Protein AF-A0A5D0PCN9-F1 (afdb_monomer)

Mean predicted aligned error: 4.16 Å

Secondary structure (DSSP, 8-state):
--HHHHHHHHHHHHHHHHHH-EETTEEGGGSHHHHHHHHHHHHHHHHHHHHHHS---HHHHHHHHHHHHHHHHHHHHHHHGGGGG-SSSTTHHHHHHHHHHHHHSPPPPSP-HHHHHHHHHHHHHHSTT-TTHHHHHHHHHHHHHHT--PPPPHHHHHHHHHHHHHHHHHHHHHHHHHHH-

Nearest PDB structures (foldseek):
  2z1q-assembly1_B  TM=4.768E-01  e=1.399E-02  Thermus thermophilus HB8
  5idu-assembly1_B  TM=6.765E-01  e=1.815E-01  Paraburkholderia phymatum STM815
  5jsc-assembly1_A-2  TM=6.831E-01  e=3.327E-01  Paraburkholderia xenovorans LB400
  4p13-assembly1_A  TM=6.775E-01  e=3.420E+00  Homo sapiens
  5jsc-assembly1_D  TM=3.177E-01  e=2.187E-01  Paraburkholderia xenovorans LB400

Radius of gyration: 16.09 Å; Cα contacts (8 Å, |Δi|>4): 200; chains: 1; bounding box: 46×33×45 Å

Foldseek 3Di:
DALLVLLLVLLLLLLVQQCPDDDPRHGNCPDPLSLLLSLLSLLLSLLLVLLVPDPDDPLLSQQSSLLSSLVSLVSSCVSCPPLLCDCDDPNNSNVVSNVCSPVNGDDHDDDDPVSLVRSLVSLCVVCVPPPQSNVSNNVSSVCSVVVPPDGDDPVSSVVSSVVSVVVSVVVVVVVVVVVVD

Solvent-accessible surface area (backbone atoms only — not comparable to full-atom values): 9842 Å² total; per-residue (Å²): 136,50,51,66,54,49,47,53,53,40,47,53,54,45,52,54,47,22,66,70,40,70,53,97,94,38,36,38,50,72,36,70,69,47,31,36,41,52,21,50,33,51,36,33,49,53,42,42,50,24,39,66,76,41,96,63,60,66,68,33,42,50,46,51,39,40,50,34,44,52,52,29,53,52,45,48,37,64,74,46,41,77,48,36,68,29,82,63,69,96,43,12,63,48,30,53,44,64,69,42,40,73,80,56,27,74,84,73,71,80,88,50,71,68,37,54,51,53,44,48,50,30,33,45,71,68,30,68,90,38,90,54,61,28,60,49,36,48,51,52,53,51,27,65,72,71,70,50,86,70,72,67,59,65,75,53,25,51,56,39,42,50,52,50,52,51,54,53,51,51,53,50,53,50,56,52,52,67,72,75,108

Structure (mmCIF, N/CA/C/O backbone):
data_AF-A0A5D0PCN9-F1
#
_entry.id   AF-A0A5D0PCN9-F1
#
loop_
_atom_site.group_PDB
_atom_site.id
_atom_site.type_symbol
_atom_site.label_atom_id
_atom_site.label_alt_id
_atom_site.label_comp_id
_atom_site.label_asym_id
_atom_site.label_entity_id
_atom_site.label_seq_id
_atom_site.pdbx_PDB_ins_code
_atom_site.Cartn_x
_atom_site.Cartn_y
_atom_site.Cartn_z
_atom_site.occupancy
_atom_site.B_iso_or_equiv
_atom_site.auth_seq_id
_atom_site.auth_comp_id
_atom_site.auth_asym_id
_atom_site.auth_atom_id
_atom_site.pdbx_PDB_model_num
ATOM 1 N N . MET A 1 1 ? -9.096 -11.445 -9.124 1.00 83.25 1 MET A N 1
ATOM 2 C CA . MET A 1 1 ? -8.451 -10.545 -8.141 1.00 83.25 1 MET A CA 1
ATOM 3 C C . MET A 1 1 ? -6.950 -10.642 -8.334 1.00 83.25 1 MET A C 1
ATOM 5 O O . MET A 1 1 ? -6.473 -11.754 -8.497 1.00 83.25 1 MET A O 1
ATOM 9 N N . THR A 1 2 ? -6.227 -9.524 -8.388 1.00 92.69 2 THR A N 1
ATOM 10 C CA . THR A 1 2 ? -4.760 -9.516 -8.560 1.00 92.69 2 THR A CA 1
ATOM 11 C C . THR A 1 2 ? -4.060 -9.307 -7.215 1.00 92.69 2 THR A C 1
ATOM 13 O O . THR A 1 2 ? -4.687 -8.840 -6.263 1.00 92.69 2 THR A O 1
ATOM 16 N N . ALA A 1 3 ? -2.760 -9.604 -7.132 1.00 93.31 3 ALA A N 1
ATOM 17 C CA . ALA A 1 3 ? -1.960 -9.352 -5.930 1.00 93.31 3 ALA A CA 1
ATOM 18 C C . ALA A 1 3 ? -1.938 -7.867 -5.526 1.00 93.31 3 ALA A C 1
ATOM 20 O O . ALA A 1 3 ? -2.066 -7.541 -4.348 1.00 93.31 3 ALA A O 1
ATOM 21 N N . ARG A 1 4 ? -1.864 -6.966 -6.514 1.00 95.06 4 ARG A N 1
ATOM 22 C CA . ARG A 1 4 ? -2.002 -5.517 -6.318 1.00 95.06 4 ARG A CA 1
ATOM 23 C C . ARG A 1 4 ? -3.341 -5.167 -5.667 1.00 95.06 4 ARG A C 1
ATOM 25 O O . ARG A 1 4 ? -3.360 -4.466 -4.663 1.00 95.06 4 ARG A O 1
ATOM 32 N N . THR A 1 5 ? -4.453 -5.657 -6.225 1.00 95.56 5 THR A N 1
ATOM 33 C CA . THR A 1 5 ? -5.794 -5.394 -5.677 1.00 95.56 5 THR A CA 1
ATOM 34 C C . THR A 1 5 ? -5.916 -5.930 -4.253 1.00 95.56 5 THR A C 1
ATOM 36 O O . THR A 1 5 ? -6.386 -5.214 -3.380 1.00 95.56 5 THR A O 1
ATOM 39 N N . ALA A 1 6 ? -5.430 -7.147 -3.991 1.00 95.94 6 ALA A N 1
ATOM 40 C CA . ALA A 1 6 ? -5.432 -7.721 -2.647 1.00 95.94 6 ALA A CA 1
ATOM 41 C C . ALA A 1 6 ? -4.657 -6.852 -1.637 1.00 95.94 6 ALA A C 1
ATOM 43 O O . ALA A 1 6 ? -5.129 -6.656 -0.516 1.00 95.94 6 ALA A O 1
ATOM 44 N N . LEU A 1 7 ? -3.504 -6.297 -2.030 1.00 97.31 7 LEU A N 1
ATOM 45 C CA . LEU A 1 7 ? -2.739 -5.369 -1.195 1.00 97.31 7 LEU A CA 1
ATOM 46 C C . LEU A 1 7 ? -3.488 -4.049 -0.962 1.00 97.31 7 LEU A C 1
ATOM 48 O O . L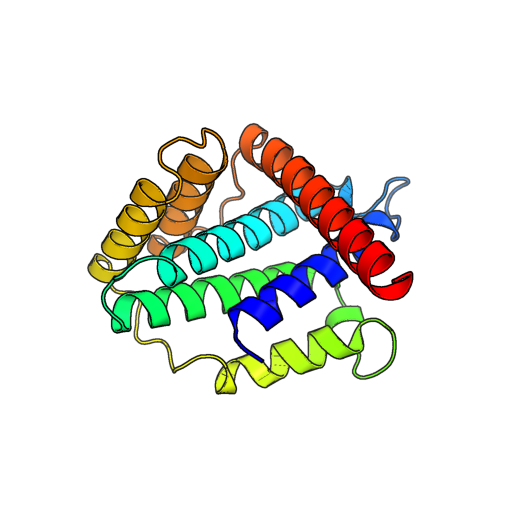EU A 1 7 ? -3.588 -3.612 0.182 1.00 97.31 7 LEU A O 1
ATOM 52 N N . ALA A 1 8 ? -4.028 -3.432 -2.015 1.00 97.25 8 ALA A N 1
ATOM 53 C CA . ALA A 1 8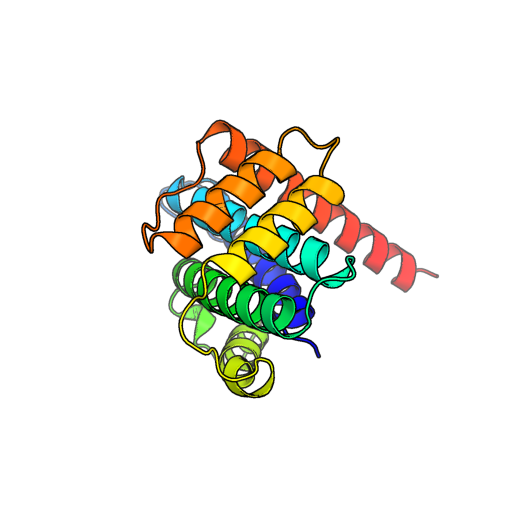 ? -4.752 -2.163 -1.913 1.00 97.25 8 ALA A CA 1
ATOM 54 C C . ALA A 1 8 ? -5.961 -2.268 -0.967 1.00 97.25 8 ALA A C 1
ATOM 56 O O . ALA A 1 8 ? -6.121 -1.451 -0.062 1.00 97.25 8 ALA A O 1
ATOM 57 N N . GLU A 1 9 ? -6.756 -3.326 -1.116 1.00 96.75 9 GLU A N 1
ATOM 58 C CA . GLU A 1 9 ? -7.922 -3.585 -0.269 1.00 96.75 9 GLU A CA 1
ATOM 59 C C . GLU A 1 9 ? -7.527 -3.905 1.182 1.00 96.75 9 GLU A C 1
ATOM 61 O O . GLU A 1 9 ? -8.135 -3.415 2.138 1.00 96.75 9 GLU A O 1
ATOM 66 N N . SER A 1 10 ? -6.456 -4.683 1.369 1.00 97.62 10 SER A N 1
ATOM 67 C CA . SER A 1 10 ? -5.900 -4.970 2.698 1.00 97.62 10 SER A CA 1
ATOM 68 C C . SER A 1 10 ? -5.428 -3.701 3.402 1.00 97.62 10 SER A C 1
ATOM 70 O O . SER A 1 10 ? -5.693 -3.521 4.592 1.00 97.62 10 SER A O 1
ATOM 72 N N . LEU A 1 11 ? -4.750 -2.812 2.673 1.00 98.12 11 LEU A N 1
ATOM 73 C CA . LEU A 1 11 ? -4.267 -1.533 3.182 1.00 98.12 11 LEU A CA 1
ATOM 74 C C . LEU A 1 11 ? -5.433 -0.618 3.566 1.00 98.12 11 LEU A C 1
ATOM 76 O O . LEU A 1 11 ? -5.416 -0.043 4.652 1.00 98.12 11 LEU A O 1
ATOM 80 N N . ALA A 1 12 ? -6.468 -0.527 2.728 1.00 97.25 12 ALA A N 1
ATOM 81 C CA . ALA A 1 12 ? -7.662 0.262 3.020 1.00 97.25 12 ALA A CA 1
ATOM 82 C C . ALA A 1 12 ? -8.382 -0.232 4.286 1.00 97.25 12 ALA A C 1
ATOM 84 O O . ALA A 1 12 ? -8.720 0.564 5.171 1.00 97.25 12 ALA A O 1
ATOM 85 N N . LEU A 1 13 ? -8.562 -1.551 4.413 1.00 96.81 13 LEU A N 1
ATOM 86 C CA . LEU A 1 13 ? -9.143 -2.181 5.599 1.00 96.81 13 LEU A CA 1
ATOM 87 C C . LEU A 1 13 ? -8.310 -1.896 6.860 1.00 96.81 13 LEU A C 1
ATOM 89 O O . LEU A 1 13 ? -8.854 -1.509 7.896 1.00 96.81 13 LEU A O 1
ATOM 93 N N . ALA A 1 14 ? -6.990 -2.059 6.769 1.00 97.69 14 ALA A N 1
ATOM 94 C CA . ALA A 1 14 ? -6.060 -1.835 7.869 1.00 97.69 14 ALA A CA 1
ATOM 95 C C . ALA A 1 14 ? -5.993 -0.358 8.294 1.00 97.69 14 ALA A C 1
ATOM 97 O O . ALA A 1 14 ? -6.012 -0.059 9.489 1.00 97.69 14 ALA A O 1
ATOM 98 N N . ALA A 1 15 ? -5.998 0.573 7.341 1.00 97.12 15 ALA A N 1
ATOM 99 C CA . ALA A 1 15 ? -6.044 2.006 7.613 1.00 97.12 15 ALA A CA 1
ATOM 100 C C . ALA A 1 15 ? -7.363 2.409 8.293 1.00 97.12 15 ALA A C 1
ATOM 102 O O . ALA A 1 15 ? -7.352 3.156 9.273 1.00 97.12 15 ALA A O 1
ATOM 103 N N . ARG A 1 16 ? -8.506 1.867 7.845 1.00 95.88 16 ARG A N 1
ATOM 104 C CA . ARG A 1 16 ? -9.803 2.084 8.510 1.00 95.88 16 ARG A CA 1
ATOM 105 C C . ARG A 1 16 ? -9.802 1.551 9.943 1.00 95.88 16 ARG A C 1
ATOM 107 O O . ARG A 1 16 ? -10.243 2.252 10.858 1.00 95.88 16 ARG A O 1
ATOM 114 N N . PHE A 1 17 ? -9.264 0.351 10.160 1.00 96.00 17 PHE A N 1
ATOM 115 C CA . PHE A 1 17 ? -9.069 -0.192 11.505 1.00 96.00 17 PHE A CA 1
ATOM 116 C C . PHE A 1 17 ? -8.209 0.7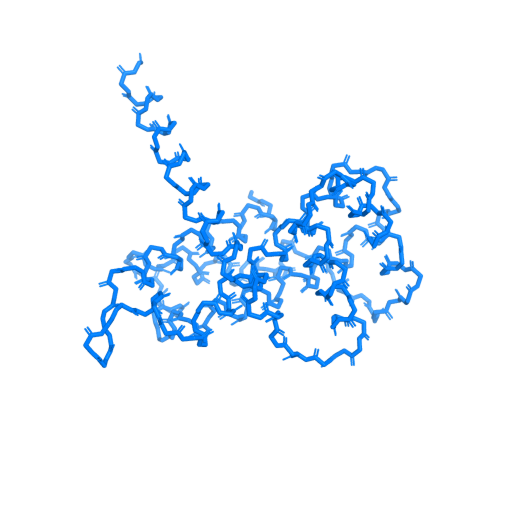38 12.368 1.00 96.00 17 PHE A C 1
ATOM 118 O O . PHE A 1 17 ? -8.595 1.075 13.487 1.00 96.00 17 PHE A O 1
ATOM 125 N N . ALA A 1 18 ? -7.072 1.196 11.844 1.00 96.56 18 ALA A N 1
ATOM 126 C CA . ALA A 1 18 ? -6.142 2.028 12.593 1.00 96.56 18 ALA A CA 1
ATOM 127 C C . ALA A 1 18 ? -6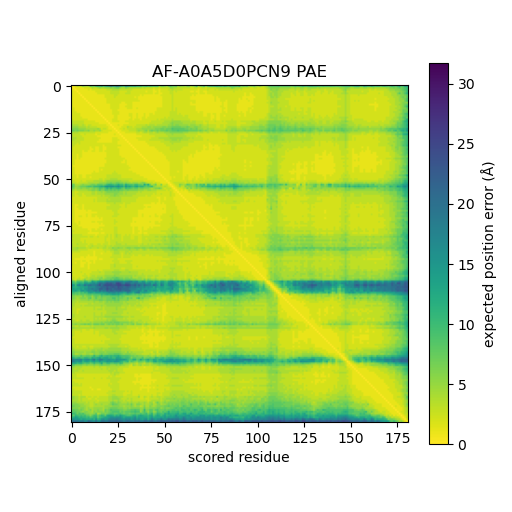.761 3.365 13.031 1.00 96.56 18 ALA A C 1
ATOM 129 O O . ALA A 1 18 ? -6.514 3.816 14.149 1.00 96.56 18 ALA A O 1
ATOM 130 N N . ARG A 1 19 ? -7.605 3.973 12.186 1.00 95.56 19 ARG A N 1
ATOM 131 C CA . ARG A 1 19 ? -8.304 5.233 12.499 1.00 95.56 19 ARG A CA 1
ATOM 132 C C . ARG A 1 19 ? -9.440 5.077 13.512 1.00 95.56 19 ARG A C 1
ATOM 134 O O . ARG A 1 19 ? -9.780 6.030 14.201 1.00 95.56 19 ARG A O 1
ATOM 141 N N . THR A 1 20 ? -10.046 3.895 13.605 1.00 94.94 20 THR A N 1
ATOM 142 C CA . THR A 1 20 ? -11.209 3.652 14.481 1.00 94.94 20 THR A CA 1
ATOM 143 C C . THR A 1 20 ? -10.824 3.023 15.817 1.00 94.94 20 THR A C 1
ATOM 145 O O . THR A 1 20 ? -11.458 3.279 16.845 1.00 94.94 20 THR A O 1
ATOM 148 N N . ARG A 1 21 ? -9.770 2.204 15.844 1.00 95.94 21 ARG A N 1
ATOM 149 C CA . ARG A 1 21 ? -9.301 1.543 17.061 1.00 95.94 21 ARG A CA 1
ATOM 150 C C . ARG A 1 21 ? -8.493 2.514 17.911 1.00 95.94 21 ARG A C 1
ATOM 152 O O . ARG A 1 21 ? -7.534 3.101 17.428 1.00 95.94 21 ARG A O 1
ATOM 159 N N . ARG A 1 22 ? -8.811 2.607 19.206 1.00 95.94 22 ARG A N 1
ATOM 160 C CA . ARG A 1 22 ? -8.019 3.376 20.179 1.00 95.94 22 ARG A CA 1
ATOM 161 C C . ARG A 1 22 ? -7.152 2.485 21.066 1.00 95.94 22 ARG A C 1
ATOM 163 O O . ARG A 1 22 ? -7.586 1.412 21.491 1.00 95.94 22 ARG A O 1
ATOM 170 N N . MET A 1 23 ? -5.942 2.955 21.351 1.00 94.06 23 MET A N 1
ATOM 171 C CA . MET A 1 23 ? -4.977 2.388 22.293 1.00 94.06 23 MET A CA 1
ATOM 172 C C . MET A 1 23 ? -4.217 3.531 22.965 1.00 94.06 23 MET A C 1
ATOM 174 O O . MET A 1 23 ? -3.899 4.522 22.321 1.00 94.06 23 MET A O 1
ATOM 178 N N . TYR A 1 24 ? -3.949 3.413 24.268 1.00 92.88 24 TYR A N 1
ATOM 179 C CA . TYR A 1 24 ? -3.212 4.435 25.030 1.00 92.88 24 TYR A CA 1
ATOM 180 C C . TYR A 1 24 ? -3.785 5.862 24.900 1.00 92.88 24 TYR A C 1
ATOM 182 O O . TYR A 1 24 ? -3.050 6.839 24.891 1.00 92.88 24 TYR A O 1
ATOM 190 N N . GLY A 1 25 ? -5.111 5.989 24.779 1.00 94.56 25 GLY A N 1
ATOM 191 C CA . GLY A 1 25 ? -5.793 7.284 24.664 1.00 94.56 25 GLY A CA 1
ATOM 192 C C . GLY A 1 25 ? -5.795 7.907 23.262 1.00 94.56 25 GLY A C 1
ATOM 193 O O . GLY A 1 25 ? -6.529 8.866 23.042 1.00 94.56 25 GLY A O 1
ATOM 194 N N . THR A 1 26 ? -5.091 7.333 22.289 1.00 96.44 26 THR A N 1
ATOM 195 C CA . THR A 1 26 ? -4.999 7.820 20.900 1.00 96.44 26 THR A CA 1
ATOM 196 C C . THR A 1 26 ? -5.537 6.755 19.936 1.00 96.44 26 THR A C 1
ATOM 198 O O . THR A 1 26 ? -5.848 5.635 20.356 1.00 96.44 26 THR A O 1
ATOM 201 N N . THR A 1 27 ? -5.752 7.081 18.666 1.00 97.06 27 THR A N 1
ATOM 202 C CA . THR A 1 27 ? -6.051 6.077 17.635 1.00 97.06 27 THR A CA 1
ATOM 203 C C . THR A 1 27 ? -4.800 5.267 17.309 1.00 97.06 27 THR A C 1
ATOM 205 O O . THR A 1 27 ? -3.678 5.747 17.441 1.00 97.06 27 THR A O 1
ATOM 208 N N . VAL A 1 28 ? -4.961 4.024 16.858 1.00 96.56 28 VAL A N 1
ATOM 209 C CA . VAL A 1 28 ? -3.818 3.215 16.417 1.00 96.56 28 VAL A CA 1
ATOM 210 C C . VAL A 1 28 ? -3.068 3.931 15.289 1.00 96.56 28 VAL A C 1
ATOM 212 O O . VAL A 1 28 ? -1.848 3.885 15.284 1.00 96.56 28 VAL A O 1
ATOM 215 N N . ALA A 1 29 ? -3.760 4.659 14.407 1.00 95.25 29 ALA A N 1
ATOM 216 C CA . ALA A 1 29 ? -3.159 5.454 13.332 1.00 95.25 29 ALA A CA 1
ATOM 217 C C . ALA A 1 29 ? -2.248 6.604 13.811 1.00 95.25 29 ALA A C 1
ATOM 219 O O . ALA A 1 29 ? -1.451 7.105 13.024 1.00 95.25 29 ALA A O 1
ATOM 220 N N . GLU A 1 30 ? -2.333 7.018 15.076 1.00 94.19 30 GLU A N 1
ATOM 221 C CA . GLU A 1 30 ? -1.465 8.050 15.663 1.00 94.19 30 GLU A CA 1
ATOM 222 C C . GLU A 1 30 ? -0.223 7.455 16.346 1.00 94.19 30 GLU A C 1
ATOM 224 O O . GLU A 1 30 ? 0.715 8.181 16.668 1.00 94.19 30 GLU A O 1
ATOM 229 N N . LEU A 1 31 ? -0.169 6.133 16.545 1.00 96.00 31 LEU A N 1
ATOM 230 C CA . LEU A 1 31 ? 1.006 5.485 17.126 1.00 96.00 31 LEU A CA 1
ATOM 231 C C . LEU A 1 31 ? 2.163 5.476 16.108 1.00 96.00 31 LEU A C 1
ATOM 233 O O . LEU A 1 31 ? 1.965 4.997 14.987 1.00 96.00 31 LEU A O 1
ATOM 237 N N . PRO A 1 32 ? 3.394 5.889 16.482 1.00 95.25 32 PRO A N 1
ATOM 238 C CA . PRO A 1 32 ? 4.518 5.988 15.542 1.00 95.25 32 PRO A CA 1
ATOM 239 C C . PRO A 1 32 ? 4.796 4.693 14.771 1.00 95.25 32 PRO A C 1
ATOM 241 O O . PRO A 1 32 ? 5.006 4.706 13.561 1.00 95.25 32 PRO A O 1
ATOM 244 N N . HIS A 1 33 ? 4.727 3.548 15.456 1.00 93.88 33 HIS A N 1
ATOM 245 C CA . HIS A 1 33 ? 4.941 2.250 14.820 1.00 93.88 33 HIS A CA 1
ATOM 246 C C . HIS A 1 33 ? 3.860 1.920 13.779 1.00 93.88 33 HIS A C 1
ATOM 248 O O . HIS A 1 33 ? 4.173 1.445 12.693 1.00 93.88 33 HIS A O 1
ATOM 254 N N . ALA A 1 34 ? 2.593 2.210 14.078 1.00 96.00 34 ALA A N 1
ATOM 255 C CA . ALA A 1 34 ? 1.487 1.968 13.158 1.00 96.00 34 ALA A CA 1
ATOM 256 C C . ALA A 1 34 ? 1.551 2.882 11.926 1.00 96.00 34 ALA A C 1
ATOM 258 O O . ALA A 1 34 ? 1.327 2.408 10.813 1.00 96.00 34 ALA A O 1
ATOM 259 N N . ARG A 1 35 ? 1.918 4.160 12.112 1.00 96.31 35 ARG A N 1
ATOM 260 C CA . ARG A 1 35 ? 2.178 5.104 11.011 1.00 96.31 35 ARG A CA 1
ATOM 261 C C . ARG A 1 35 ? 3.264 4.577 10.081 1.00 96.31 35 ARG A C 1
ATOM 263 O O . ARG A 1 35 ? 3.051 4.504 8.876 1.00 96.31 35 ARG A O 1
ATOM 270 N N . ALA A 1 36 ? 4.385 4.125 10.644 1.00 96.00 36 ALA A N 1
ATOM 271 C CA . ALA A 1 36 ? 5.486 3.563 9.868 1.00 96.00 36 ALA A CA 1
ATOM 272 C C . ALA A 1 36 ? 5.070 2.314 9.068 1.00 96.00 36 ALA A C 1
ATOM 274 O O . ALA A 1 36 ? 5.430 2.196 7.897 1.00 96.00 36 ALA A O 1
ATOM 275 N N . LEU A 1 37 ? 4.277 1.408 9.658 1.00 96.75 37 LEU A N 1
ATOM 276 C CA . LEU A 1 37 ? 3.762 0.225 8.954 1.00 96.75 37 LEU A CA 1
ATOM 277 C C . LEU A 1 37 ? 2.809 0.605 7.809 1.00 96.75 37 LEU A C 1
ATOM 279 O O . LEU A 1 37 ? 2.930 0.064 6.711 1.00 96.75 37 LEU A O 1
ATOM 283 N N . LEU A 1 38 ? 1.887 1.548 8.038 1.00 97.56 38 LEU A N 1
ATOM 284 C CA . LEU A 1 38 ? 0.950 2.019 7.012 1.00 97.56 38 LEU A CA 1
ATOM 285 C C . LEU A 1 38 ? 1.673 2.735 5.865 1.00 97.56 38 LEU A C 1
ATOM 287 O O . LEU A 1 38 ? 1.427 2.416 4.703 1.00 97.56 38 LEU A O 1
ATOM 291 N N . ALA A 1 39 ? 2.597 3.647 6.175 1.00 97.75 39 ALA A N 1
ATOM 292 C CA . ALA A 1 39 ? 3.401 4.347 5.176 1.00 97.75 39 ALA A CA 1
ATOM 293 C C . ALA A 1 39 ? 4.296 3.379 4.384 1.00 97.75 39 ALA A C 1
ATOM 295 O O . ALA A 1 39 ? 4.403 3.486 3.159 1.00 97.75 39 ALA A O 1
ATOM 296 N N . GLY A 1 40 ? 4.899 2.397 5.061 1.00 96.75 40 GLY A N 1
ATOM 297 C CA . GLY A 1 40 ? 5.693 1.345 4.431 1.00 96.75 40 GLY A CA 1
ATOM 298 C C . GLY A 1 40 ? 4.868 0.501 3.458 1.00 96.75 40 GLY A C 1
ATOM 299 O O . GLY A 1 40 ? 5.254 0.368 2.297 1.00 96.75 40 GLY A O 1
ATOM 300 N N . ALA A 1 41 ? 3.709 0.002 3.898 1.00 97.38 41 ALA A N 1
ATOM 301 C CA . ALA A 1 41 ? 2.803 -0.792 3.068 1.00 97.38 41 ALA A CA 1
ATOM 302 C C . ALA A 1 41 ? 2.224 0.012 1.891 1.00 97.38 41 ALA A C 1
ATOM 304 O O . ALA A 1 41 ? 2.111 -0.512 0.782 1.00 97.38 41 ALA A O 1
ATOM 305 N N . TYR A 1 42 ? 1.904 1.293 2.100 1.00 98.38 42 TYR A N 1
ATOM 306 C CA . TYR A 1 42 ? 1.482 2.181 1.018 1.00 98.38 42 TYR A CA 1
ATOM 307 C C . TYR A 1 42 ? 2.604 2.404 0.001 1.00 98.38 42 TYR A C 1
ATOM 309 O O . TYR A 1 42 ? 2.370 2.328 -1.200 1.00 98.38 42 TYR A O 1
ATOM 317 N N . THR A 1 43 ? 3.843 2.583 0.457 1.00 98.06 43 THR A N 1
ATOM 318 C CA . THR A 1 43 ? 4.999 2.702 -0.444 1.00 98.06 43 THR A CA 1
ATOM 319 C C . THR A 1 43 ? 5.223 1.424 -1.252 1.00 98.06 43 THR A C 1
ATOM 321 O O . THR A 1 43 ? 5.504 1.497 -2.445 1.00 98.06 43 THR A O 1
ATOM 324 N N . ASP A 1 44 ? 5.059 0.248 -0.639 1.00 97.19 44 ASP A N 1
ATOM 325 C CA . ASP A 1 44 ? 5.118 -1.031 -1.354 1.00 97.19 44 ASP A CA 1
ATOM 326 C C . ASP A 1 44 ? 4.024 -1.122 -2.440 1.00 97.19 44 ASP A C 1
ATOM 328 O O . ASP A 1 44 ? 4.300 -1.601 -3.540 1.00 97.19 44 ASP A O 1
ATOM 332 N N . LEU A 1 45 ? 2.819 -0.590 -2.196 1.00 97.62 45 LEU A N 1
ATOM 333 C CA . LEU A 1 45 ? 1.775 -0.470 -3.223 1.00 97.62 45 LEU A CA 1
ATOM 334 C C . LEU A 1 45 ? 2.179 0.496 -4.355 1.00 97.62 45 LEU A C 1
ATOM 336 O O . LEU A 1 45 ? 2.009 0.158 -5.524 1.00 97.62 45 LEU A O 1
ATOM 340 N N . LEU A 1 46 ? 2.773 1.651 -4.039 1.00 97.56 46 LEU A N 1
ATOM 341 C CA . LEU A 1 46 ? 3.263 2.613 -5.043 1.00 97.56 46 LEU A CA 1
ATOM 342 C C . LEU A 1 46 ? 4.387 2.032 -5.917 1.00 97.56 46 LEU A C 1
ATOM 344 O O . LEU A 1 46 ? 4.469 2.342 -7.109 1.00 97.56 46 LEU A O 1
ATOM 348 N N . ILE A 1 47 ? 5.239 1.174 -5.347 1.00 96.81 47 ILE A N 1
ATOM 349 C CA . ILE A 1 47 ? 6.253 0.421 -6.098 1.00 96.81 47 ILE A CA 1
ATOM 350 C C . ILE A 1 47 ? 5.571 -0.551 -7.064 1.00 96.81 47 ILE A C 1
ATOM 352 O O . ILE A 1 47 ? 5.923 -0.576 -8.244 1.00 96.81 47 ILE A O 1
ATOM 356 N N . VAL A 1 48 ? 4.591 -1.329 -6.584 1.00 95.81 48 VAL A N 1
ATOM 357 C CA . VAL A 1 48 ? 3.820 -2.273 -7.414 1.00 95.81 48 VAL A CA 1
ATOM 358 C C . VAL A 1 48 ? 3.131 -1.546 -8.573 1.00 95.81 48 VAL A C 1
ATOM 360 O O . VAL A 1 48 ? 3.160 -2.031 -9.707 1.00 95.81 48 VAL A O 1
ATOM 363 N N . ASP A 1 49 ? 2.573 -0.365 -8.320 1.00 95.50 49 ASP A N 1
ATOM 364 C CA . ASP A 1 49 ? 1.916 0.457 -9.339 1.00 95.50 49 ASP A CA 1
ATOM 365 C C . ASP A 1 49 ? 2.912 0.939 -10.399 1.00 95.50 49 ASP A C 1
ATOM 367 O O . ASP A 1 49 ? 2.669 0.758 -11.596 1.00 95.50 49 ASP A O 1
ATOM 371 N N . ALA A 1 50 ? 4.080 1.437 -9.982 1.00 95.50 50 ALA A N 1
ATOM 372 C CA . ALA A 1 50 ? 5.128 1.872 -10.902 1.00 95.50 50 ALA A CA 1
ATOM 373 C C . ALA A 1 50 ? 5.639 0.729 -11.797 1.00 95.50 50 ALA A C 1
ATOM 375 O O . ALA A 1 50 ? 5.721 0.886 -13.018 1.00 95.50 50 ALA A O 1
ATOM 376 N N . VAL A 1 51 ? 5.947 -0.445 -11.230 1.00 93.94 51 VAL A N 1
ATOM 377 C CA . VAL A 1 51 ? 6.447 -1.588 -12.022 1.00 93.94 51 VAL A CA 1
ATOM 378 C C . VAL A 1 51 ? 5.371 -2.207 -12.914 1.00 93.94 51 VAL A C 1
ATOM 380 O O . VAL A 1 51 ? 5.694 -2.781 -13.954 1.00 93.94 51 VAL A O 1
ATOM 383 N N . THR A 1 52 ? 4.094 -2.077 -12.543 1.00 91.12 52 THR A N 1
AT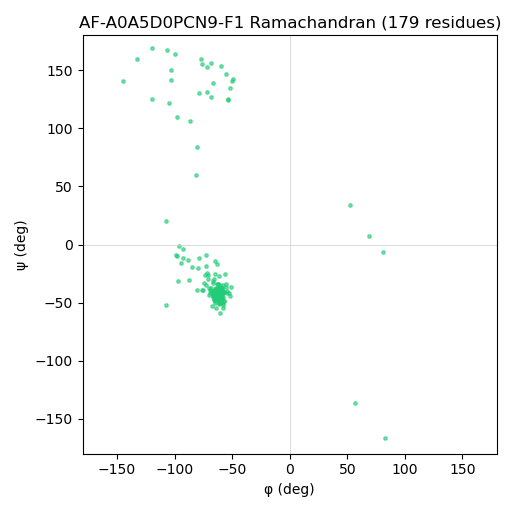OM 384 C CA . THR A 1 52 ? 2.970 -2.544 -13.366 1.00 91.12 52 THR A CA 1
ATOM 385 C C . THR A 1 52 ? 2.703 -1.592 -14.532 1.00 91.12 52 THR A C 1
ATOM 387 O O . THR A 1 52 ? 2.459 -2.057 -15.646 1.00 91.12 52 THR A O 1
ATOM 390 N N . ALA A 1 53 ? 2.806 -0.278 -14.307 1.00 90.56 53 ALA A N 1
ATOM 391 C CA . ALA A 1 53 ? 2.599 0.752 -15.325 1.00 90.56 53 ALA A CA 1
ATOM 392 C C . ALA A 1 53 ? 3.743 0.847 -16.353 1.00 90.56 53 ALA A C 1
ATOM 394 O O . ALA A 1 53 ? 3.571 1.435 -17.424 1.00 90.56 53 ALA A O 1
ATOM 395 N N . ARG A 1 54 ? 4.926 0.302 -16.042 1.00 87.50 54 ARG A N 1
ATOM 396 C CA . ARG A 1 54 ? 6.106 0.353 -16.914 1.00 87.50 54 ARG A CA 1
ATOM 397 C C . ARG A 1 54 ? 6.364 -0.963 -17.644 1.00 87.50 54 ARG A C 1
ATOM 399 O O . ARG A 1 54 ? 6.121 -2.063 -17.151 1.00 87.50 54 ARG A O 1
ATOM 406 N N . THR A 1 55 ? 6.947 -0.846 -18.834 1.00 87.75 55 THR A N 1
ATOM 407 C CA . THR A 1 55 ? 7.500 -1.987 -19.568 1.00 87.75 55 THR A CA 1
ATOM 408 C C . THR A 1 55 ? 8.875 -2.324 -19.003 1.00 87.75 55 THR A C 1
ATOM 410 O O . THR A 1 55 ? 9.892 -1.849 -19.503 1.00 87.75 55 THR A O 1
ATOM 413 N N . ILE A 1 56 ? 8.898 -3.109 -17.929 1.00 90.25 56 ILE A N 1
ATOM 414 C CA . ILE A 1 56 ? 10.108 -3.772 -17.432 1.00 90.25 56 ILE A CA 1
ATOM 415 C C . ILE A 1 56 ? 10.060 -5.267 -17.733 1.00 90.25 56 ILE A C 1
ATOM 417 O O . ILE A 1 56 ? 9.000 -5.805 -18.076 1.00 90.25 56 ILE A O 1
ATOM 421 N N . GLU A 1 57 ? 11.204 -5.926 -17.564 1.00 90.62 57 GLU A N 1
ATOM 422 C CA . GLU A 1 57 ? 11.304 -7.377 -17.634 1.00 90.62 57 GLU A CA 1
ATOM 423 C C . GLU A 1 57 ? 10.271 -8.044 -16.718 1.00 90.62 57 GLU A C 1
ATOM 425 O O . GLU A 1 57 ? 10.069 -7.668 -15.562 1.00 90.62 57 GLU A O 1
ATOM 430 N N . ASP A 1 58 ? 9.611 -9.055 -17.259 1.00 89.12 58 ASP A N 1
ATOM 431 C CA . ASP A 1 58 ? 8.525 -9.773 -16.609 1.00 89.12 58 ASP A CA 1
ATOM 432 C C . ASP A 1 58 ? 8.981 -10.488 -15.320 1.00 89.12 58 ASP A C 1
ATOM 434 O O . ASP A 1 58 ? 8.296 -10.439 -14.297 1.00 89.12 58 ASP A O 1
ATOM 438 N N . ALA A 1 59 ? 10.201 -11.039 -15.314 1.00 88.00 59 ALA A N 1
ATOM 439 C CA . ALA A 1 59 ? 10.823 -11.596 -14.113 1.00 88.00 59 ALA A CA 1
ATOM 440 C C . ALA A 1 59 ? 11.011 -10.539 -13.009 1.00 88.00 59 ALA A C 1
ATOM 442 O O . ALA A 1 59 ? 10.678 -10.799 -11.851 1.00 88.00 59 ALA A O 1
ATOM 443 N N . ALA A 1 60 ? 11.464 -9.329 -13.365 1.00 88.00 60 ALA A N 1
ATOM 444 C CA . ALA A 1 60 ? 11.622 -8.232 -12.408 1.00 88.00 60 ALA A CA 1
ATOM 445 C C . ALA A 1 60 ? 10.278 -7.807 -11.819 1.00 88.00 60 ALA A C 1
ATOM 447 O O . ALA A 1 60 ? 10.140 -7.672 -10.601 1.00 88.00 60 ALA A O 1
ATOM 448 N N . ARG A 1 61 ? 9.268 -7.655 -12.682 1.00 91.31 61 ARG A N 1
ATOM 449 C CA . ARG A 1 61 ? 7.905 -7.297 -12.282 1.00 91.31 61 ARG A CA 1
ATOM 450 C C . ARG A 1 61 ? 7.335 -8.306 -11.294 1.00 91.31 61 ARG A C 1
ATOM 452 O O . ARG A 1 61 ? 6.856 -7.900 -10.235 1.00 91.31 61 ARG A O 1
ATOM 459 N N . ARG A 1 62 ? 7.414 -9.603 -11.606 1.00 90.25 62 ARG A N 1
ATOM 460 C CA . ARG A 1 62 ? 6.928 -10.674 -10.726 1.00 90.25 62 ARG A CA 1
ATOM 461 C C . ARG A 1 62 ? 7.656 -10.708 -9.394 1.00 90.25 62 ARG A C 1
ATOM 463 O O . ARG A 1 62 ? 6.996 -10.701 -8.359 1.00 90.25 62 ARG A O 1
ATOM 470 N N . GLN A 1 63 ? 8.990 -10.712 -9.410 1.00 88.75 63 GLN A N 1
ATOM 471 C CA . GLN A 1 63 ? 9.788 -10.807 -8.187 1.00 88.75 63 GLN A CA 1
ATOM 472 C C . GLN A 1 63 ? 9.501 -9.634 -7.245 1.00 88.75 63 GLN A C 1
ATOM 474 O O . GLN A 1 63 ? 9.208 -9.840 -6.067 1.00 88.75 63 GLN A O 1
ATOM 479 N N . VAL A 1 64 ? 9.529 -8.404 -7.765 1.00 90.88 64 VAL A N 1
ATOM 480 C CA . VAL A 1 64 ? 9.307 -7.196 -6.959 1.00 90.88 64 VAL A CA 1
ATOM 481 C C . VAL A 1 64 ? 7.871 -7.126 -6.461 1.00 90.88 64 VAL A C 1
ATOM 483 O O . VAL A 1 64 ? 7.660 -6.858 -5.281 1.00 90.88 64 VAL A O 1
ATOM 486 N N . THR A 1 65 ? 6.891 -7.455 -7.309 1.00 92.94 65 THR A N 1
ATOM 487 C CA . THR A 1 65 ? 5.484 -7.517 -6.889 1.00 92.94 65 THR A CA 1
ATOM 488 C C . THR A 1 65 ? 5.295 -8.529 -5.769 1.00 92.94 65 THR A C 1
ATOM 490 O O . THR A 1 65 ? 4.724 -8.201 -4.732 1.00 92.94 65 THR A O 1
ATOM 493 N N . ALA A 1 66 ? 5.813 -9.746 -5.935 1.00 92.12 66 ALA A N 1
ATOM 494 C CA . ALA A 1 66 ? 5.646 -10.799 -4.948 1.00 92.12 66 ALA A CA 1
ATOM 495 C C . ALA A 1 66 ? 6.313 -10.451 -3.616 1.00 92.12 66 ALA A C 1
ATOM 497 O O . ALA A 1 66 ? 5.731 -10.694 -2.555 1.00 92.12 66 ALA A O 1
ATOM 498 N N . ARG A 1 67 ? 7.487 -9.819 -3.665 1.00 90.75 67 ARG A N 1
ATOM 499 C CA . ARG A 1 67 ? 8.199 -9.366 -2.476 1.00 90.75 67 ARG A CA 1
ATOM 500 C C . ARG A 1 67 ? 7.482 -8.229 -1.750 1.00 90.75 67 ARG A C 1
ATOM 502 O O . ARG A 1 67 ? 7.229 -8.350 -0.554 1.00 90.75 67 ARG A O 1
ATOM 509 N N . CYS A 1 68 ? 7.137 -7.151 -2.455 1.00 92.94 68 CYS A N 1
ATOM 510 C CA . CYS A 1 68 ? 6.433 -6.004 -1.876 1.00 92.94 68 CYS A CA 1
ATOM 511 C C . CYS A 1 68 ? 5.081 -6.421 -1.291 1.00 92.94 68 CYS A C 1
ATOM 513 O O . CYS A 1 68 ? 4.785 -6.083 -0.149 1.00 92.94 68 CYS A O 1
ATOM 515 N N . VAL A 1 69 ? 4.299 -7.226 -2.019 1.00 94.94 69 VAL A N 1
ATOM 516 C CA . VAL A 1 69 ? 2.990 -7.693 -1.544 1.00 94.94 69 VAL A CA 1
ATOM 517 C C . VAL A 1 69 ? 3.130 -8.586 -0.313 1.00 94.94 69 VAL A C 1
ATOM 519 O O . VAL A 1 69 ? 2.418 -8.361 0.660 1.00 94.94 69 VAL A O 1
ATOM 522 N N . ARG A 1 70 ? 4.040 -9.572 -0.293 1.00 93.44 70 ARG A N 1
ATOM 523 C CA . ARG A 1 70 ? 4.179 -10.462 0.877 1.00 93.44 70 ARG A CA 1
ATOM 524 C C . ARG A 1 70 ? 4.595 -9.719 2.134 1.00 93.44 70 ARG A C 1
ATOM 526 O O . ARG A 1 70 ? 4.012 -9.943 3.193 1.00 93.44 70 ARG A O 1
ATOM 533 N N . GLU A 1 71 ? 5.578 -8.840 2.014 1.00 92.25 71 GLU A N 1
ATOM 534 C CA . GLU A 1 71 ? 6.074 -8.088 3.159 1.00 92.25 71 GLU A CA 1
ATOM 535 C C . GLU A 1 71 ? 5.052 -7.054 3.643 1.00 92.25 71 GLU A C 1
ATOM 537 O O . GLU A 1 71 ? 4.775 -6.994 4.836 1.00 92.25 71 GLU A O 1
ATOM 542 N N . ALA A 1 72 ? 4.405 -6.315 2.738 1.00 95.88 72 ALA A N 1
ATOM 543 C CA . ALA A 1 72 ? 3.359 -5.374 3.125 1.00 95.88 72 ALA A CA 1
ATOM 544 C C . ALA A 1 72 ? 2.167 -6.094 3.774 1.00 95.88 72 ALA A C 1
ATOM 546 O O . ALA A 1 72 ? 1.679 -5.672 4.817 1.00 95.88 72 ALA A O 1
ATOM 547 N N . MET A 1 73 ? 1.734 -7.235 3.229 1.00 96.94 73 MET A N 1
ATOM 548 C CA . MET A 1 73 ? 0.682 -8.045 3.848 1.00 96.94 73 MET A CA 1
ATOM 549 C C . MET A 1 73 ? 1.089 -8.506 5.252 1.00 96.94 73 MET A C 1
ATOM 551 O O . MET A 1 73 ? 0.263 -8.455 6.162 1.00 96.94 73 MET A O 1
ATOM 555 N N . ARG A 1 74 ? 2.354 -8.889 5.465 1.00 94.44 74 ARG A N 1
ATOM 556 C CA . ARG A 1 74 ? 2.886 -9.225 6.793 1.00 94.44 74 ARG A CA 1
ATOM 557 C C . ARG A 1 74 ? 2.859 -8.026 7.745 1.00 94.44 74 ARG A C 1
ATOM 559 O O . ARG A 1 74 ? 2.390 -8.184 8.872 1.00 94.44 74 ARG A O 1
ATOM 566 N N . ASP A 1 75 ? 3.285 -6.851 7.297 1.00 95.31 75 ASP A N 1
ATOM 567 C CA . ASP A 1 75 ? 3.257 -5.607 8.080 1.00 95.31 75 ASP A CA 1
ATOM 568 C C . ASP A 1 75 ? 1.816 -5.252 8.502 1.00 95.31 75 ASP A C 1
ATOM 570 O O . ASP A 1 75 ? 1.539 -4.974 9.673 1.00 95.31 75 ASP A O 1
ATOM 574 N N . LEU A 1 76 ? 0.854 -5.383 7.585 1.00 97.62 76 LEU A N 1
ATOM 575 C CA . LEU A 1 76 ? -0.568 -5.184 7.880 1.00 97.62 76 LEU A CA 1
ATOM 576 C C . LEU A 1 76 ? -1.127 -6.234 8.858 1.00 97.62 76 LEU A C 1
ATOM 578 O O . LEU A 1 76 ? -2.020 -5.916 9.646 1.00 97.62 76 LEU A O 1
ATOM 582 N N . SER A 1 77 ? -0.588 -7.461 8.872 1.00 96.62 77 SER A N 1
ATOM 583 C CA . SER A 1 77 ? -0.983 -8.492 9.848 1.00 96.62 77 SER A CA 1
ATOM 584 C C . SER A 1 77 ? -0.628 -8.087 11.279 1.00 96.62 77 SER A C 1
ATOM 586 O O . SER A 1 77 ? -1.405 -8.334 12.202 1.00 96.62 77 SER A O 1
ATOM 588 N N . VAL A 1 78 ? 0.520 -7.419 11.456 1.00 95.38 78 VAL A N 1
ATOM 589 C CA . VAL A 1 78 ? 0.969 -6.895 12.752 1.00 95.38 78 VAL A CA 1
ATOM 590 C C . VAL A 1 78 ? 0.013 -5.804 13.220 1.00 95.38 78 VAL A C 1
ATOM 592 O O . VAL A 1 78 ? -0.429 -5.830 14.368 1.00 95.38 78 VAL A O 1
ATOM 595 N N . LEU A 1 79 ? -0.368 -4.900 12.313 1.00 95.69 79 LEU A N 1
ATOM 596 C CA . LEU A 1 79 ? -1.304 -3.813 12.598 1.00 95.69 79 LEU A CA 1
ATOM 597 C C . LEU A 1 79 ? -2.691 -4.335 13.013 1.00 95.69 79 LEU A C 1
ATOM 599 O O . LEU A 1 79 ? -3.249 -3.895 14.016 1.00 95.69 79 LEU A O 1
ATOM 603 N N . LEU A 1 80 ? -3.247 -5.289 12.259 1.00 96.62 80 LEU A N 1
ATOM 604 C CA . LEU A 1 80 ? -4.564 -5.879 12.533 1.00 96.62 80 LEU A CA 1
ATOM 605 C C . LEU A 1 80 ? -4.556 -6.805 13.765 1.00 96.62 80 LEU A C 1
ATOM 607 O O . LEU A 1 80 ? -5.600 -7.036 14.393 1.00 96.62 80 LEU A O 1
ATOM 611 N N . GLY A 1 81 ? -3.393 -7.355 14.118 1.00 94.88 81 GLY A N 1
ATOM 612 C CA . GLY A 1 81 ? -3.227 -8.323 15.196 1.00 94.88 81 GLY A CA 1
ATOM 613 C C . GLY A 1 81 ? -4.121 -9.550 14.999 1.00 94.88 81 GLY A C 1
ATOM 614 O O . GLY A 1 81 ? -4.285 -10.057 13.891 1.00 94.88 81 GLY A O 1
ATOM 615 N N . ALA A 1 82 ? -4.772 -10.009 16.073 1.00 95.00 82 ALA A N 1
ATOM 616 C CA . ALA A 1 82 ? -5.657 -11.179 16.031 1.00 95.00 82 ALA A CA 1
ATOM 617 C C . ALA A 1 82 ? -6.803 -11.063 15.002 1.00 95.00 82 ALA A C 1
ATOM 619 O O . ALA A 1 82 ? -7.284 -12.079 14.503 1.00 95.00 82 ALA A O 1
ATOM 620 N N . ARG A 1 83 ? -7.226 -9.841 14.640 1.00 95.06 83 ARG A N 1
ATOM 621 C CA . ARG A 1 83 ? -8.309 -9.621 13.664 1.00 95.06 83 ARG A CA 1
ATOM 622 C C . ARG A 1 83 ? -7.927 -10.061 12.257 1.00 95.06 83 ARG A C 1
ATOM 624 O O . ARG A 1 83 ? -8.792 -10.547 11.539 1.00 95.06 83 ARG A O 1
ATOM 631 N N . GLY A 1 84 ? -6.646 -9.966 11.897 1.00 93.50 84 GLY A N 1
ATOM 632 C CA . GLY A 1 84 ? -6.149 -10.420 10.596 1.00 93.50 84 GLY A CA 1
ATOM 633 C C . GLY A 1 84 ? -6.267 -11.936 10.386 1.00 93.50 84 GLY A C 1
ATOM 634 O O . GLY A 1 84 ? -6.171 -12.412 9.259 1.00 93.50 84 GLY A O 1
ATOM 635 N N . TYR A 1 85 ? -6.517 -12.703 11.452 1.00 93.88 85 TYR A N 1
ATOM 636 C CA . TYR A 1 85 ? -6.684 -14.158 11.402 1.00 93.88 85 TYR A CA 1
ATOM 637 C C . TYR A 1 85 ? -8.151 -14.600 11.386 1.00 93.88 85 TYR A C 1
ATOM 639 O O . TYR A 1 85 ? -8.429 -15.783 11.169 1.00 93.88 85 TYR A O 1
ATOM 647 N N . LEU A 1 86 ? -9.093 -13.678 11.610 1.00 95.06 86 LEU A N 1
ATOM 648 C CA . LEU A 1 86 ? -10.517 -13.997 11.637 1.00 95.06 86 LEU A CA 1
ATOM 649 C C . LEU A 1 86 ? -10.994 -14.415 10.247 1.00 95.06 86 LEU A C 1
ATOM 651 O O . LEU A 1 86 ? -10.597 -13.843 9.233 1.00 95.06 86 LEU A O 1
ATOM 655 N N . ARG A 1 87 ? -11.848 -15.439 10.204 1.00 95.88 87 ARG A N 1
ATOM 656 C CA . ARG A 1 87 ? -12.431 -15.958 8.958 1.00 95.88 87 ARG A CA 1
ATOM 657 C C . ARG A 1 87 ? -13.826 -15.418 8.672 1.00 95.88 87 ARG A C 1
ATOM 659 O O . ARG A 1 87 ? -14.285 -15.575 7.552 1.00 95.88 87 ARG A O 1
ATOM 666 N N . ASP A 1 88 ? -14.419 -14.736 9.647 1.00 95.19 88 ASP A N 1
ATOM 667 C CA . ASP A 1 88 ? -15.750 -14.145 9.577 1.00 95.19 88 ASP A CA 1
ATOM 668 C C . ASP A 1 88 ? -15.729 -12.694 10.084 1.00 95.19 88 ASP A C 1
ATOM 670 O O . ASP A 1 88 ? -14.817 -12.277 10.808 1.00 95.19 88 ASP A O 1
ATOM 674 N N . GLY A 1 89 ? -16.746 -11.923 9.697 1.00 94.25 89 GLY A N 1
ATOM 675 C CA . GLY A 1 89 ? -16.904 -10.518 10.073 1.00 94.25 89 GLY A CA 1
ATOM 676 C C . GLY A 1 89 ? -16.110 -9.540 9.202 1.00 94.25 89 GLY A C 1
ATOM 677 O O . GLY A 1 89 ? -15.603 -9.891 8.140 1.00 94.25 89 GLY A O 1
ATOM 678 N N . GLU A 1 90 ? -16.004 -8.290 9.666 1.00 94.12 90 GLU A N 1
ATOM 679 C CA . GLU A 1 90 ? -15.449 -7.166 8.888 1.00 94.12 90 GLU A CA 1
ATOM 680 C C . GLU A 1 90 ? -14.026 -7.430 8.359 1.00 94.12 90 GLU A C 1
ATOM 682 O O . GLU A 1 90 ? -13.679 -6.991 7.266 1.00 94.12 90 GLU A O 1
ATOM 687 N N . TYR A 1 91 ? -13.207 -8.169 9.115 1.00 95.69 91 TYR A N 1
ATOM 688 C CA . TYR A 1 91 ? -11.796 -8.412 8.791 1.00 95.69 91 TYR A CA 1
ATOM 689 C C . TYR A 1 91 ? -11.535 -9.737 8.061 1.00 95.69 91 TYR A C 1
ATOM 691 O O . TYR A 1 91 ? -10.395 -10.015 7.685 1.00 95.69 91 TYR A O 1
ATOM 699 N N . ALA A 1 92 ? -12.576 -10.542 7.819 1.00 96.56 92 ALA A N 1
ATOM 700 C CA . ALA A 1 92 ? -12.473 -11.799 7.081 1.00 96.56 92 ALA A CA 1
ATOM 701 C C . ALA A 1 92 ? -11.825 -11.679 5.691 1.00 96.56 92 ALA A C 1
ATOM 703 O O . ALA A 1 92 ? -11.023 -12.559 5.352 1.00 96.56 92 ALA A O 1
ATOM 704 N N . PRO A 1 93 ? -12.099 -10.620 4.896 1.00 97.06 93 PRO A N 1
ATOM 705 C CA . PRO A 1 93 ? -11.504 -10.487 3.570 1.00 97.06 93 PRO A CA 1
ATOM 706 C C . PRO A 1 93 ? -9.974 -10.498 3.607 1.00 97.06 93 PRO A C 1
ATOM 708 O O . PRO A 1 93 ? -9.354 -11.210 2.823 1.00 97.06 93 PRO A O 1
ATOM 711 N N . TYR A 1 94 ? -9.359 -9.826 4.586 1.00 97.50 94 TYR A N 1
ATOM 712 C CA . TYR A 1 94 ? -7.904 -9.820 4.733 1.00 97.50 94 TYR A CA 1
ATOM 713 C C . TYR A 1 94 ? -7.328 -11.219 4.943 1.00 97.50 94 TYR A C 1
ATOM 715 O O . TYR A 1 94 ? -6.365 -11.597 4.278 1.00 97.50 94 TYR A O 1
ATOM 723 N N . SER A 1 95 ? -7.933 -12.026 5.821 1.00 96.06 95 SER A N 1
ATOM 724 C CA . SER A 1 95 ? -7.436 -13.383 6.061 1.00 96.06 95 SER A CA 1
ATOM 725 C C . SER A 1 95 ? -7.613 -14.275 4.828 1.00 96.06 95 SER A C 1
ATOM 727 O O . SER A 1 95 ? -6.779 -15.146 4.575 1.00 96.06 95 SER A O 1
ATOM 729 N N . ALA A 1 96 ? -8.674 -14.060 4.044 1.00 96.62 96 ALA A N 1
ATOM 730 C CA . ALA A 1 96 ? -8.879 -14.740 2.770 1.00 96.62 96 ALA A CA 1
ATOM 731 C C . ALA A 1 96 ? -7.805 -14.347 1.744 1.00 96.62 96 ALA A C 1
ATOM 733 O O . ALA A 1 96 ? -7.191 -15.230 1.145 1.00 96.62 96 ALA A O 1
ATOM 734 N N . TRP A 1 97 ? -7.516 -13.053 1.601 1.00 96.38 97 TRP A N 1
ATOM 735 C CA . TRP A 1 97 ? -6.483 -12.543 0.697 1.00 96.38 97 TRP A CA 1
ATOM 736 C C . TRP A 1 97 ? -5.085 -13.011 1.082 1.00 96.38 97 TRP A C 1
ATOM 738 O O . TRP A 1 97 ? -4.347 -13.477 0.218 1.00 96.38 97 TRP A O 1
ATOM 748 N N . LEU A 1 98 ? -4.745 -12.974 2.374 1.00 94.81 98 LEU A N 1
ATOM 749 C CA . LEU A 1 98 ? -3.467 -13.465 2.889 1.00 94.81 98 LEU A CA 1
ATOM 750 C C . LEU A 1 98 ? -3.254 -14.949 2.549 1.00 94.81 98 LEU A C 1
ATOM 752 O O . LEU A 1 98 ? -2.162 -15.338 2.142 1.00 94.81 98 LEU A O 1
ATOM 756 N N . ARG A 1 99 ? -4.301 -15.777 2.675 1.00 93.69 99 ARG A N 1
ATOM 757 C CA . ARG A 1 99 ? -4.242 -17.204 2.313 1.00 93.69 99 ARG A CA 1
ATOM 758 C C . ARG A 1 99 ? -4.174 -17.445 0.808 1.00 93.69 99 ARG A C 1
ATOM 760 O O . ARG A 1 99 ? -3.596 -18.447 0.412 1.00 93.69 99 ARG A O 1
ATOM 767 N N . ALA A 1 100 ? -4.743 -16.554 0.001 1.00 94.19 100 ALA A N 1
ATOM 768 C CA . ALA A 1 100 ? -4.695 -16.636 -1.456 1.00 94.19 100 ALA A CA 1
ATOM 769 C C . ALA A 1 100 ? -3.354 -16.161 -2.043 1.00 94.19 100 ALA A C 1
ATOM 771 O O . ALA A 1 100 ? -3.100 -16.381 -3.223 1.00 94.19 100 ALA A O 1
ATOM 772 N N . LEU A 1 101 ? -2.483 -15.513 -1.255 1.00 92.31 101 LEU A N 1
ATOM 773 C CA . LEU A 1 101 ? -1.212 -14.976 -1.755 1.00 92.31 101 LEU A CA 1
ATOM 774 C C . LEU A 1 101 ? -0.337 -15.990 -2.504 1.00 92.31 101 LEU A C 1
ATOM 776 O O . LEU A 1 101 ? 0.204 -15.588 -3.528 1.00 92.31 101 LEU A O 1
ATOM 780 N N . PRO A 1 102 ? -0.174 -17.256 -2.068 1.00 90.56 102 PRO A N 1
ATOM 781 C CA . PRO A 1 102 ? 0.624 -18.228 -2.814 1.00 90.56 102 PRO A CA 1
ATOM 782 C C . PRO A 1 102 ? 0.085 -18.529 -4.218 1.00 90.56 102 PRO A C 1
ATOM 784 O O . PRO A 1 102 ? 0.870 -18.878 -5.087 1.00 90.56 102 PRO A O 1
ATOM 787 N N . ASP A 1 103 ? -1.224 -18.380 -4.437 1.00 90.62 103 ASP A N 1
ATOM 788 C CA . ASP A 1 103 ? -1.853 -18.578 -5.749 1.00 90.62 103 ASP A CA 1
ATOM 789 C C . ASP A 1 103 ? -1.824 -17.289 -6.586 1.00 90.62 103 ASP A C 1
ATOM 791 O O . ASP A 1 103 ? -1.775 -17.325 -7.812 1.00 90.62 103 ASP A O 1
ATOM 795 N N . LEU A 1 104 ? -1.872 -16.128 -5.921 1.00 87.81 104 LEU A N 1
ATOM 796 C CA . LEU A 1 104 ? -1.815 -14.808 -6.558 1.00 87.81 104 LEU A CA 1
ATOM 797 C C . LEU A 1 104 ? -0.396 -14.382 -6.941 1.00 87.81 104 LEU A C 1
ATOM 799 O O . LEU A 1 104 ? -0.232 -13.448 -7.730 1.00 87.81 104 LEU A O 1
ATOM 803 N N . LEU A 1 105 ? 0.610 -14.994 -6.325 1.00 87.69 105 LEU A N 1
ATOM 804 C CA . LEU A 1 105 ? 2.015 -14.676 -6.499 1.00 87.69 105 LEU A CA 1
ATOM 805 C C . LEU A 1 105 ? 2.735 -15.904 -7.025 1.00 87.69 105 LEU A C 1
ATOM 807 O O . LEU A 1 105 ? 2.737 -16.948 -6.380 1.00 87.69 105 LEU A O 1
ATOM 811 N N . ASP A 1 106 ? 3.432 -15.751 -8.143 1.00 74.62 106 ASP A N 1
ATOM 812 C CA . ASP A 1 106 ? 4.368 -16.777 -8.578 1.00 74.62 106 ASP A CA 1
ATOM 813 C C . ASP A 1 106 ? 5.450 -17.006 -7.510 1.00 74.62 106 ASP A C 1
ATOM 815 O O . ASP A 1 106 ? 5.775 -16.116 -6.708 1.00 74.62 106 ASP A O 1
ATOM 819 N N . ARG A 1 107 ? 6.019 -18.218 -7.492 1.00 64.88 107 ARG A N 1
ATOM 820 C CA . ARG A 1 107 ? 7.141 -18.540 -6.602 1.00 64.88 107 ARG A CA 1
ATOM 821 C C . ARG A 1 107 ? 8.250 -17.508 -6.802 1.00 64.88 107 ARG A C 1
ATOM 823 O O . ARG A 1 107 ? 8.718 -17.307 -7.918 1.00 64.88 107 ARG A O 1
ATOM 830 N N . GLU A 1 108 ? 8.675 -16.868 -5.713 1.00 63.91 108 GLU A N 1
ATOM 831 C CA . GLU A 1 108 ? 9.881 -16.042 -5.751 1.00 63.91 108 GLU A CA 1
ATOM 832 C C . GLU A 1 108 ? 11.089 -16.947 -5.929 1.00 63.91 108 GLU A C 1
ATOM 834 O O . GLU A 1 108 ? 11.319 -17.847 -5.114 1.00 63.91 108 GLU A O 1
ATOM 839 N N . ASP A 1 109 ? 11.895 -16.643 -6.934 1.00 65.00 109 ASP A N 1
ATOM 840 C CA . ASP A 1 109 ? 13.306 -16.987 -6.898 1.00 65.00 109 ASP A CA 1
ATOM 841 C C . ASP A 1 109 ? 14.051 -16.010 -5.982 1.00 65.00 109 ASP A C 1
ATOM 843 O O . ASP A 1 109 ? 13.574 -14.905 -5.702 1.00 65.00 109 ASP A O 1
ATOM 847 N N . ALA A 1 110 ? 15.235 -16.414 -5.513 1.00 65.38 110 ALA A N 1
ATOM 848 C CA . ALA A 1 110 ? 16.072 -15.585 -4.651 1.00 65.38 110 ALA A CA 1
ATOM 849 C C . ALA A 1 110 ? 16.242 -14.159 -5.226 1.00 65.38 110 ALA A C 1
ATOM 851 O O . ALA A 1 110 ? 16.362 -14.013 -6.448 1.00 65.38 110 ALA A O 1
ATOM 852 N N . PRO A 1 111 ? 16.268 -13.110 -4.378 1.00 65.31 111 PRO A N 1
ATOM 853 C CA . PRO A 1 111 ? 16.347 -11.724 -4.827 1.00 65.31 111 PRO A CA 1
ATOM 854 C C . PRO A 1 111 ? 17.529 -11.513 -5.767 1.00 65.31 111 PRO A C 1
ATOM 856 O O . PRO A 1 111 ? 18.666 -11.810 -5.398 1.00 65.31 111 PRO A O 1
ATOM 859 N N . GLN A 1 112 ? 17.270 -10.993 -6.965 1.00 76.62 112 GLN A N 1
ATOM 860 C CA . GLN A 1 112 ? 18.331 -10.698 -7.922 1.00 76.62 112 GLN A CA 1
ATOM 861 C C . GLN A 1 112 ? 18.557 -9.188 -7.961 1.00 76.62 112 GLN A C 1
ATOM 863 O O . GLN A 1 112 ? 17.650 -8.416 -8.278 1.00 76.62 112 GLN A O 1
ATOM 868 N N . ASP A 1 113 ? 19.784 -8.759 -7.666 1.00 81.81 113 ASP A N 1
ATOM 869 C CA . ASP A 1 113 ? 20.139 -7.336 -7.587 1.00 81.81 113 ASP A CA 1
ATOM 870 C C . ASP A 1 113 ? 19.806 -6.564 -8.873 1.00 81.81 113 ASP A C 1
ATOM 872 O O . ASP A 1 113 ? 19.347 -5.422 -8.812 1.00 81.81 113 ASP A O 1
ATOM 876 N N . HIS A 1 114 ? 19.978 -7.193 -10.041 1.00 84.75 114 HIS A N 1
ATOM 877 C CA . HIS A 1 114 ? 19.640 -6.576 -11.323 1.00 84.75 114 HIS A CA 1
ATOM 878 C C . HIS A 1 114 ? 18.137 -6.277 -11.458 1.00 84.75 114 HIS A C 1
ATOM 880 O O . HIS A 1 114 ? 17.761 -5.198 -11.913 1.00 84.75 114 HIS A O 1
ATOM 886 N N . LEU A 1 115 ? 17.273 -7.189 -11.006 1.00 86.31 115 LEU A N 1
ATOM 887 C CA . LEU A 1 115 ? 15.820 -7.029 -11.085 1.00 86.31 115 LEU A CA 1
ATOM 888 C C . LEU A 1 115 ? 15.326 -5.910 -10.153 1.00 86.31 115 LEU A C 1
ATOM 890 O O . LEU A 1 115 ? 14.464 -5.115 -10.533 1.00 86.31 115 LEU A O 1
ATOM 894 N N . LEU A 1 116 ? 15.934 -5.773 -8.969 1.00 85.75 116 LEU A N 1
ATOM 895 C CA . LEU A 1 116 ? 15.679 -4.640 -8.071 1.00 85.75 116 LEU A CA 1
ATOM 896 C C . LEU A 1 116 ? 16.140 -3.310 -8.681 1.00 85.75 116 LEU A C 1
ATOM 898 O O . LEU A 1 116 ? 15.446 -2.304 -8.544 1.00 85.75 116 LEU A O 1
ATOM 902 N N . ALA A 1 117 ? 17.268 -3.293 -9.397 1.00 89.88 117 ALA A N 1
ATOM 903 C CA . ALA A 1 117 ? 17.721 -2.099 -10.109 1.00 89.88 117 ALA A CA 1
ATOM 904 C C . ALA A 1 117 ? 16.746 -1.679 -11.228 1.00 89.88 117 ALA A C 1
ATOM 906 O O . ALA A 1 117 ? 16.483 -0.484 -11.388 1.00 89.88 117 ALA A O 1
ATOM 907 N N . LEU A 1 118 ? 16.160 -2.639 -11.958 1.00 90.50 118 LEU A N 1
ATOM 908 C CA . LEU A 1 118 ? 15.112 -2.362 -12.949 1.00 90.50 118 LEU A CA 1
ATOM 909 C C . LEU A 1 118 ? 13.863 -1.742 -12.306 1.00 90.50 118 LEU A C 1
ATOM 911 O O . LEU A 1 118 ? 13.312 -0.783 -12.847 1.00 90.50 118 LEU A O 1
ATOM 915 N N . ALA A 1 119 ? 13.446 -2.230 -11.135 1.00 91.31 119 ALA A N 1
ATOM 916 C CA . ALA A 1 119 ? 12.328 -1.637 -10.403 1.00 91.31 119 ALA A CA 1
ATOM 917 C C . ALA A 1 119 ? 12.639 -0.234 -9.873 1.00 91.31 119 ALA A C 1
ATOM 919 O O . ALA A 1 119 ? 11.804 0.657 -10.007 1.00 91.31 119 ALA A O 1
ATOM 920 N N . SER A 1 120 ? 13.848 0.007 -9.357 1.00 93.31 120 SER A N 1
ATOM 921 C CA . SER A 1 120 ? 14.274 1.354 -8.952 1.00 93.31 120 SER A CA 1
ATOM 922 C C . SER A 1 120 ? 14.186 2.341 -10.112 1.00 93.31 120 SER A C 1
ATOM 924 O O . SER A 1 120 ? 13.709 3.460 -9.929 1.00 93.31 120 SER A O 1
ATOM 926 N N . ARG A 1 121 ? 14.583 1.919 -11.319 1.00 94.50 121 ARG A N 1
ATOM 927 C CA . ARG A 1 121 ? 14.447 2.737 -12.528 1.00 94.50 121 ARG A CA 1
ATOM 928 C C . ARG A 1 121 ? 12.985 2.961 -12.911 1.00 94.50 121 ARG A C 1
ATOM 930 O O . ARG A 1 121 ? 12.623 4.087 -13.217 1.00 94.50 121 ARG A O 1
ATOM 937 N N . ALA A 1 122 ? 12.137 1.936 -12.832 1.00 94.81 122 ALA A N 1
ATOM 938 C CA . ALA A 1 122 ? 10.704 2.093 -13.080 1.00 94.81 122 ALA A CA 1
ATOM 939 C C . ALA A 1 122 ? 10.051 3.096 -12.115 1.00 94.81 122 ALA A C 1
ATOM 941 O O . ALA A 1 122 ? 9.271 3.938 -12.553 1.00 94.81 122 ALA A O 1
ATOM 942 N N . CYS A 1 123 ? 10.403 3.048 -10.826 1.00 95.50 123 CYS A N 1
ATOM 943 C CA . CYS A 1 123 ? 9.957 4.026 -9.834 1.00 95.50 123 CYS A CA 1
ATOM 944 C C . CYS A 1 123 ? 10.489 5.430 -10.138 1.00 95.50 123 CYS A C 1
ATOM 946 O O . CYS A 1 123 ? 9.726 6.387 -10.049 1.00 95.50 123 CYS A O 1
ATOM 948 N N . ALA A 1 124 ? 11.764 5.555 -10.521 1.00 95.00 124 ALA A N 1
ATOM 949 C CA . ALA A 1 124 ? 12.357 6.831 -10.916 1.00 95.00 124 ALA A CA 1
ATOM 950 C C . ALA A 1 124 ? 11.647 7.446 -12.123 1.00 95.00 124 ALA A C 1
ATOM 952 O O . ALA A 1 124 ? 11.318 8.625 -12.091 1.00 95.00 124 ALA A O 1
ATOM 953 N N . ASP A 1 125 ? 11.350 6.644 -13.143 1.00 94.56 125 ASP A N 1
ATOM 954 C CA . ASP A 1 125 ? 10.667 7.108 -14.348 1.00 94.56 125 ASP A CA 1
ATOM 955 C C . ASP A 1 125 ? 9.195 7.469 -14.069 1.00 94.56 125 ASP A C 1
ATOM 957 O O . ASP A 1 125 ? 8.674 8.424 -14.640 1.00 94.56 125 ASP A O 1
ATOM 961 N N . HIS A 1 126 ? 8.508 6.718 -13.198 1.00 95.69 126 HIS A N 1
ATOM 962 C CA . HIS A 1 126 ? 7.084 6.921 -12.906 1.00 95.69 126 HIS A CA 1
ATOM 963 C C . HIS A 1 126 ? 6.828 8.070 -11.916 1.00 95.69 126 HIS A C 1
ATOM 965 O O . HIS A 1 126 ? 5.892 8.844 -12.099 1.00 95.69 126 HIS A O 1
ATOM 971 N N . TRP A 1 127 ? 7.677 8.212 -10.896 1.00 94.50 127 TRP A N 1
ATOM 972 C CA . TRP A 1 127 ? 7.536 9.201 -9.822 1.00 94.50 127 TRP A CA 1
ATOM 973 C C . TRP A 1 127 ? 8.547 10.352 -9.929 1.00 94.50 127 TRP A C 1
ATOM 975 O O . TRP A 1 127 ? 8.800 11.031 -8.940 1.00 94.50 127 TRP A O 1
ATOM 985 N N . ALA A 1 128 ? 9.133 10.592 -11.109 1.00 93.81 128 ALA A N 1
ATOM 986 C CA . ALA A 1 128 ? 10.245 11.532 -11.307 1.00 93.81 128 ALA A CA 1
ATOM 987 C C . ALA A 1 128 ? 10.006 12.937 -10.721 1.00 93.81 128 ALA A C 1
ATOM 989 O O . ALA A 1 128 ? 10.933 13.571 -10.223 1.00 93.81 128 ALA A O 1
ATOM 990 N N . ALA A 1 129 ? 8.765 13.422 -10.798 1.00 95.31 129 ALA A N 1
ATOM 991 C CA . ALA A 1 129 ? 8.372 14.750 -10.335 1.00 95.31 129 ALA A CA 1
ATOM 992 C C . ALA A 1 129 ? 7.856 14.778 -8.883 1.00 95.31 129 ALA A C 1
ATOM 994 O O . ALA A 1 129 ? 7.538 15.854 -8.380 1.00 95.31 129 ALA A O 1
ATOM 995 N N . ASP A 1 130 ? 7.738 13.626 -8.217 1.00 96.31 130 ASP A N 1
ATOM 996 C CA . ASP A 1 130 ? 7.129 13.515 -6.893 1.00 96.31 130 ASP A CA 1
ATOM 997 C C . ASP A 1 130 ? 8.207 13.496 -5.790 1.00 96.31 130 ASP A C 1
ATOM 999 O O . ASP A 1 130 ? 8.938 12.507 -5.650 1.00 96.31 130 ASP A O 1
ATOM 1003 N N . PRO A 1 131 ? 8.318 14.565 -4.977 1.00 94.88 131 PRO A N 1
ATOM 1004 C CA . PRO A 1 131 ? 9.377 14.699 -3.980 1.00 94.88 131 PRO A CA 1
ATOM 1005 C C . PRO A 1 131 ? 9.205 13.773 -2.769 1.00 94.88 131 PRO A C 1
ATOM 1007 O O . PRO A 1 131 ? 10.116 13.691 -1.948 1.00 94.88 131 PRO A O 1
ATOM 1010 N N . VAL A 1 132 ? 8.067 13.085 -2.635 1.00 96.38 132 VAL A N 1
ATOM 1011 C CA . VAL A 1 132 ? 7.777 12.175 -1.517 1.00 96.38 132 VAL A CA 1
ATOM 1012 C C . VAL A 1 132 ? 7.829 10.728 -1.990 1.00 96.38 132 VAL A C 1
ATOM 1014 O O . VAL A 1 132 ? 8.546 9.904 -1.413 1.00 96.38 132 VAL A O 1
ATOM 1017 N N . ARG A 1 133 ? 7.103 10.404 -3.065 1.00 96.81 133 ARG A N 1
ATOM 1018 C CA . ARG A 1 133 ? 6.954 9.021 -3.536 1.00 96.81 133 ARG A CA 1
ATOM 1019 C C . ARG A 1 133 ? 8.259 8.453 -4.068 1.00 96.81 133 ARG A C 1
ATOM 1021 O O . ARG A 1 133 ? 8.580 7.308 -3.753 1.00 96.81 133 ARG A O 1
ATOM 1028 N N . LEU A 1 134 ? 9.037 9.237 -4.817 1.00 96.50 134 LEU A N 1
ATOM 1029 C CA . LEU A 1 134 ? 10.316 8.775 -5.353 1.00 96.50 134 LEU A CA 1
ATOM 1030 C C . LEU A 1 134 ? 11.311 8.370 -4.249 1.00 96.50 134 LEU A C 1
ATOM 1032 O O . LEU A 1 134 ? 11.729 7.207 -4.240 1.00 96.50 134 LEU A O 1
ATOM 1036 N N . PRO A 1 135 ? 11.696 9.254 -3.305 1.00 97.12 135 PRO A N 1
ATOM 1037 C CA . PRO A 1 135 ? 12.648 8.876 -2.264 1.00 97.12 135 PRO A CA 1
ATOM 1038 C C . PRO A 1 135 ? 12.120 7.753 -1.366 1.00 97.12 135 PRO A C 1
ATOM 1040 O O . PRO A 1 135 ? 12.904 6.887 -0.979 1.00 97.12 135 PRO A O 1
ATOM 1043 N N . ALA A 1 136 ? 10.812 7.697 -1.091 1.00 97.31 136 ALA A N 1
ATOM 1044 C CA . ALA A 1 136 ? 10.224 6.593 -0.337 1.00 97.31 136 ALA A CA 1
ATOM 1045 C C . ALA A 1 136 ? 10.347 5.248 -1.071 1.00 97.31 136 ALA A C 1
ATOM 1047 O O . ALA A 1 136 ? 10.796 4.263 -0.480 1.00 97.31 136 ALA A O 1
ATOM 1048 N N . CYS A 1 137 ? 10.018 5.207 -2.368 1.00 96.75 137 CYS A N 1
ATOM 1049 C CA . CYS A 1 137 ? 10.142 3.997 -3.182 1.00 96.75 137 CYS A CA 1
ATOM 1050 C C . CYS A 1 137 ? 11.595 3.511 -3.246 1.00 96.75 137 CYS A C 1
ATOM 1052 O O . CYS A 1 137 ? 11.861 2.324 -3.061 1.00 96.75 137 CYS A O 1
ATOM 1054 N N . LEU A 1 138 ? 12.549 4.422 -3.470 1.00 95.00 138 LEU A N 1
ATOM 1055 C CA . LEU A 1 138 ? 13.973 4.081 -3.525 1.00 95.00 138 LEU A CA 1
ATOM 1056 C C . LEU A 1 138 ? 14.500 3.588 -2.174 1.00 95.00 138 LEU A C 1
ATOM 1058 O O . LEU A 1 138 ? 15.252 2.612 -2.132 1.00 95.00 138 LEU A O 1
ATOM 1062 N N . HIS A 1 139 ? 14.079 4.222 -1.077 1.00 94.94 139 HIS A N 1
ATOM 1063 C CA . HIS A 1 139 ? 14.406 3.773 0.272 1.00 94.94 139 HIS A CA 1
ATOM 1064 C C . HIS A 1 139 ? 13.915 2.339 0.495 1.00 94.94 139 HIS A C 1
ATOM 1066 O O . HIS A 1 139 ? 14.723 1.455 0.783 1.00 94.94 139 HIS A O 1
ATOM 1072 N N . ARG A 1 140 ? 12.621 2.077 0.259 1.00 93.81 140 ARG A N 1
ATOM 1073 C CA . ARG A 1 140 ? 12.026 0.745 0.452 1.00 93.81 140 ARG A CA 1
ATOM 1074 C C . ARG A 1 140 ? 12.656 -0.316 -0.439 1.00 93.81 140 ARG A C 1
ATOM 1076 O O . ARG A 1 140 ? 12.962 -1.399 0.048 1.00 93.81 140 ARG A O 1
ATOM 1083 N N . LEU A 1 141 ? 12.936 -0.022 -1.708 1.00 92.44 141 LEU A N 1
ATOM 1084 C CA . LEU A 1 141 ? 13.648 -0.960 -2.586 1.00 92.44 141 LEU A CA 1
ATOM 1085 C C . LEU A 1 141 ? 15.063 -1.276 -2.069 1.00 92.44 141 LEU A C 1
ATOM 1087 O O . LEU A 1 141 ? 15.499 -2.428 -2.135 1.00 92.44 141 LEU A O 1
ATOM 1091 N N . GLY A 1 142 ? 15.762 -0.294 -1.493 1.00 90.12 142 GLY A N 1
ATOM 1092 C CA . GLY A 1 142 ? 17.049 -0.499 -0.822 1.00 90.12 142 GLY A CA 1
ATOM 1093 C C . GLY A 1 142 ? 16.956 -1.405 0.413 1.00 90.12 142 GLY A C 1
ATOM 1094 O O . GLY A 1 142 ? 17.804 -2.282 0.611 1.00 90.12 142 GLY A O 1
ATOM 1095 N N . GLU A 1 143 ? 15.905 -1.253 1.215 1.00 88.94 143 GLU A N 1
ATOM 1096 C CA . GLU A 1 143 ? 15.614 -2.135 2.353 1.00 88.94 143 GLU A CA 1
ATOM 1097 C C . GLU A 1 143 ? 15.313 -3.557 1.911 1.00 88.94 143 GLU A C 1
ATOM 1099 O O . GLU A 1 143 ? 15.890 -4.510 2.440 1.00 88.94 143 GLU A O 1
ATOM 1104 N N . ARG A 1 144 ? 14.468 -3.712 0.884 1.00 85.56 144 ARG A N 1
ATOM 1105 C CA . ARG A 1 144 ? 14.191 -5.022 0.296 1.00 85.56 144 ARG A CA 1
ATOM 1106 C C . ARG A 1 144 ? 15.495 -5.642 -0.211 1.00 85.56 144 ARG A C 1
ATOM 1108 O O . ARG A 1 144 ? 15.770 -6.794 0.099 1.00 85.56 144 ARG A O 1
ATOM 1115 N N . ARG A 1 145 ? 16.381 -4.894 -0.867 1.00 82.31 145 ARG A N 1
ATOM 1116 C CA . ARG A 1 145 ? 17.687 -5.431 -1.289 1.00 82.31 145 ARG A CA 1
ATOM 1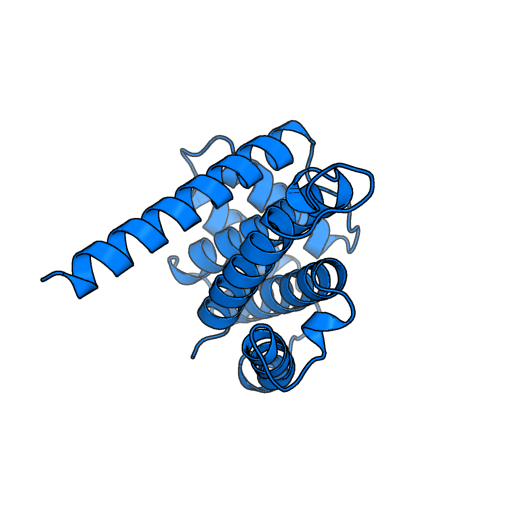117 C C . ARG A 1 145 ? 18.538 -5.943 -0.123 1.00 82.31 145 ARG A C 1
ATOM 1119 O O . ARG A 1 145 ? 19.107 -7.023 -0.205 1.00 82.31 145 ARG A O 1
ATOM 1126 N N . THR A 1 146 ? 18.627 -5.173 0.957 1.00 80.38 146 THR A N 1
ATOM 1127 C CA . THR A 1 146 ? 19.548 -5.461 2.072 1.00 80.38 146 THR A CA 1
ATOM 1128 C C . THR A 1 146 ? 18.962 -6.367 3.155 1.00 80.38 146 THR A C 1
ATOM 1130 O O . THR A 1 146 ? 19.702 -6.837 4.017 1.00 80.38 146 THR A O 1
ATOM 1133 N N . GLY A 1 147 ? 17.644 -6.587 3.150 1.00 73.62 147 GLY A N 1
ATOM 1134 C CA . GLY A 1 147 ? 16.929 -7.281 4.223 1.00 73.62 147 GLY A CA 1
ATOM 1135 C C . GLY A 1 147 ? 16.868 -6.492 5.536 1.00 73.62 147 GLY A C 1
ATOM 1136 O O . GLY A 1 147 ? 16.426 -7.029 6.550 1.00 73.62 147 GLY A O 1
ATOM 1137 N N . ARG A 1 148 ? 17.313 -5.229 5.546 1.00 71.50 148 ARG A N 1
ATOM 1138 C CA . ARG A 1 148 ? 17.239 -4.350 6.716 1.00 71.50 148 ARG A CA 1
ATOM 1139 C C . ARG A 1 148 ? 15.875 -3.669 6.712 1.00 71.50 148 ARG A C 1
ATOM 1141 O O . ARG A 1 148 ? 15.640 -2.800 5.887 1.00 71.50 148 ARG A O 1
ATOM 1148 N N . GLY A 1 149 ? 14.982 -4.094 7.603 1.00 69.94 149 GLY A N 1
ATOM 1149 C CA . GLY A 1 149 ? 13.643 -3.516 7.761 1.00 69.94 149 GLY A CA 1
ATOM 1150 C C . GLY A 1 149 ? 13.661 -2.246 8.604 1.00 69.94 149 GLY A C 1
ATOM 1151 O O . GLY A 1 149 ? 13.067 -2.230 9.682 1.00 69.94 149 GLY A O 1
ATOM 1152 N N . ALA A 1 150 ? 14.398 -1.224 8.170 1.00 84.25 150 ALA A N 1
ATOM 1153 C CA . ALA A 1 150 ? 14.282 0.076 8.806 1.00 84.25 150 ALA A CA 1
ATOM 1154 C C . ALA A 1 150 ? 12.885 0.674 8.505 1.00 84.25 150 ALA A C 1
ATOM 1156 O O . ALA A 1 150 ? 12.157 0.246 7.605 1.00 84.25 150 ALA A O 1
ATOM 1157 N N . PRO A 1 151 ? 12.402 1.588 9.350 1.00 88.50 151 PRO A N 1
ATOM 1158 C CA . PRO A 1 151 ? 11.256 2.400 8.994 1.00 88.50 151 PRO A CA 1
ATOM 1159 C C . PRO A 1 151 ? 11.691 3.495 8.015 1.00 88.50 151 PRO A C 1
ATOM 1161 O O . PRO A 1 151 ? 12.834 3.959 8.039 1.00 88.50 151 PRO A O 1
ATOM 1164 N N . LEU A 1 152 ? 10.734 3.971 7.218 1.00 93.75 152 LEU A N 1
ATOM 1165 C CA . LEU A 1 152 ? 10.912 5.189 6.439 1.00 93.75 152 LEU A CA 1
ATOM 1166 C C . LEU A 1 152 ? 11.307 6.360 7.359 1.00 93.75 152 LEU A C 1
ATOM 1168 O O . LEU A 1 152 ? 10.821 6.441 8.492 1.00 93.75 152 LEU A O 1
ATOM 1172 N N . PRO A 1 153 ? 12.129 7.309 6.875 1.00 94.44 153 PRO A N 1
ATOM 1173 C CA . PRO A 1 153 ? 12.369 8.566 7.573 1.00 94.44 153 PRO A CA 1
ATOM 1174 C C . PRO A 1 153 ? 11.054 9.239 7.982 1.00 94.44 153 PRO A C 1
ATOM 1176 O O . PRO A 1 153 ? 10.092 9.238 7.212 1.00 94.44 153 PRO A O 1
ATOM 1179 N N . GLU A 1 154 ? 11.020 9.837 9.171 1.00 94.62 154 GLU A N 1
ATOM 1180 C CA . GLU A 1 154 ? 9.811 10.443 9.750 1.00 94.62 154 GLU A CA 1
ATOM 1181 C C . GLU A 1 154 ? 9.109 11.442 8.804 1.00 94.62 154 GLU A C 1
ATOM 1183 O O . GLU A 1 154 ? 7.914 11.265 8.576 1.00 94.62 154 GLU A O 1
ATOM 1188 N N . PRO A 1 155 ? 9.812 12.360 8.102 1.00 95.75 155 PRO A N 1
ATOM 1189 C CA . PRO A 1 155 ? 9.151 13.273 7.164 1.00 95.75 155 PRO A CA 1
ATOM 1190 C C . PRO A 1 155 ? 8.449 12.565 5.997 1.00 95.75 155 PRO A C 1
ATOM 1192 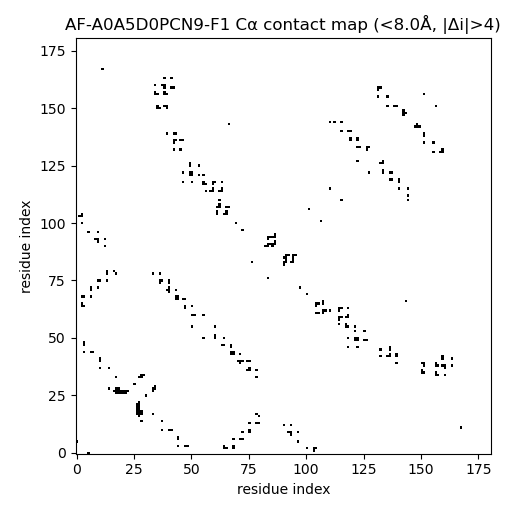O O . PRO A 1 155 ? 7.412 13.020 5.522 1.00 95.75 155 PRO A O 1
ATOM 1195 N N . LEU A 1 156 ? 9.008 11.444 5.523 1.00 96.62 156 LEU A N 1
ATOM 1196 C CA . LEU A 1 156 ? 8.384 10.642 4.468 1.00 96.62 156 LEU A CA 1
ATOM 1197 C C . LEU A 1 156 ? 7.210 9.837 5.022 1.00 96.62 156 LEU A C 1
ATOM 1199 O O . LEU A 1 156 ? 6.186 9.729 4.356 1.00 96.62 156 LEU A O 1
ATOM 1203 N N . THR A 1 157 ? 7.344 9.300 6.236 1.00 97.06 157 THR A N 1
ATOM 1204 C CA . THR A 1 157 ? 6.260 8.587 6.926 1.00 97.06 157 THR A CA 1
ATOM 1205 C C . THR A 1 157 ? 5.040 9.484 7.097 1.00 97.06 157 THR A C 1
ATOM 1207 O O . THR A 1 157 ? 3.924 9.054 6.799 1.00 97.06 157 THR A O 1
ATOM 1210 N N . ASP A 1 158 ? 5.247 10.728 7.524 1.00 95.06 158 ASP A N 1
ATOM 1211 C CA . ASP A 1 158 ? 4.168 11.690 7.721 1.00 95.06 158 ASP A CA 1
ATOM 1212 C C . ASP A 1 158 ? 3.480 12.030 6.401 1.00 95.06 158 ASP A C 1
ATOM 1214 O O . ASP A 1 158 ? 2.283 11.780 6.254 1.00 95.06 158 ASP A O 1
ATOM 1218 N N . ALA A 1 159 ? 4.256 12.459 5.401 1.00 97.06 159 ALA A N 1
ATOM 1219 C CA . ALA A 1 159 ? 3.726 12.817 4.090 1.00 97.06 159 ALA A CA 1
ATOM 1220 C C . ALA A 1 159 ? 2.973 11.657 3.409 1.00 97.06 159 ALA A C 1
ATOM 1222 O O . ALA A 1 159 ? 1.950 11.868 2.760 1.00 97.06 159 ALA A O 1
ATOM 1223 N N . LEU A 1 160 ? 3.450 10.418 3.562 1.00 97.31 160 LEU A N 1
ATOM 1224 C CA . LEU A 1 160 ? 2.787 9.238 3.002 1.00 97.31 160 LEU A CA 1
ATOM 1225 C C . LEU A 1 160 ? 1.529 8.834 3.766 1.00 97.31 160 LEU A C 1
ATOM 1227 O O . LEU A 1 160 ? 0.601 8.311 3.153 1.00 97.31 160 LEU A O 1
ATOM 1231 N N . THR A 1 161 ? 1.490 9.044 5.081 1.00 95.50 161 THR A N 1
ATOM 1232 C 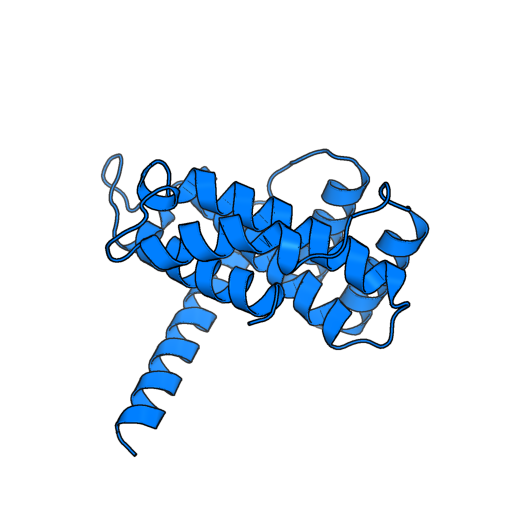CA . THR A 1 161 ? 0.290 8.763 5.880 1.00 95.50 161 THR A CA 1
ATOM 1233 C C . THR A 1 161 ? -0.826 9.751 5.540 1.00 95.50 161 THR A C 1
ATOM 1235 O O . THR A 1 161 ? -1.986 9.344 5.415 1.00 95.50 161 THR A O 1
ATOM 1238 N N . ASP A 1 162 ? -0.475 11.018 5.322 1.00 94.31 162 ASP A N 1
ATOM 1239 C CA . ASP A 1 162 ? -1.410 12.047 4.864 1.00 94.31 162 ASP A CA 1
ATOM 1240 C C . ASP A 1 162 ? -1.904 11.718 3.449 1.00 94.31 162 ASP A C 1
ATOM 1242 O O . ASP A 1 162 ? -3.106 11.566 3.236 1.00 94.31 162 ASP A O 1
ATOM 1246 N N . ALA A 1 163 ? -0.987 11.428 2.519 1.00 96.12 163 ALA A N 1
ATOM 1247 C CA . ALA A 1 163 ? -1.338 11.038 1.153 1.00 96.12 163 ALA A CA 1
ATOM 1248 C C . ALA A 1 163 ? -2.189 9.754 1.078 1.00 96.12 163 ALA A C 1
ATOM 1250 O O . ALA A 1 163 ? -3.045 9.629 0.203 1.00 96.12 163 ALA A O 1
ATOM 1251 N N . LEU A 1 164 ? -1.963 8.782 1.969 1.00 96.19 164 LEU A N 1
ATOM 1252 C CA . LEU A 1 164 ? -2.812 7.593 2.089 1.00 96.19 164 LEU A CA 1
ATOM 1253 C C . LEU A 1 164 ? -4.218 7.967 2.566 1.00 96.19 164 LEU A C 1
ATOM 1255 O O . LEU A 1 164 ? -5.206 7.416 2.085 1.00 96.19 164 LEU A O 1
ATOM 1259 N N . THR A 1 165 ? -4.313 8.873 3.536 1.00 93.69 165 THR A N 1
ATOM 1260 C CA . THR A 1 165 ? -5.599 9.326 4.071 1.00 93.69 165 THR A CA 1
ATOM 1261 C C . THR A 1 165 ? -6.408 10.039 2.994 1.00 93.69 165 THR A C 1
ATOM 1263 O O . THR A 1 165 ? -7.580 9.705 2.814 1.00 93.69 165 THR A O 1
ATOM 1266 N N . ASP A 1 166 ? -5.769 10.924 2.232 1.00 94.25 166 ASP A N 1
ATOM 1267 C CA . ASP A 1 166 ? -6.385 11.617 1.099 1.00 94.25 166 ASP A CA 1
ATOM 1268 C C . ASP A 1 166 ? -6.862 10.624 0.035 1.00 94.25 166 ASP A C 1
ATOM 1270 O 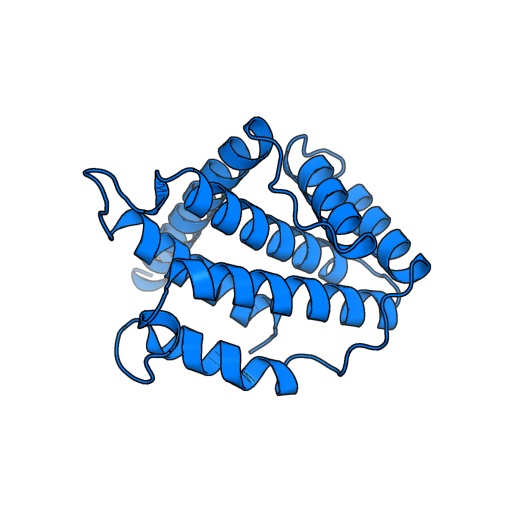O . ASP A 1 166 ? -8.042 10.615 -0.309 1.00 94.25 166 ASP A O 1
ATOM 1274 N N . ALA A 1 167 ? -6.001 9.688 -0.384 1.00 92.88 167 ALA A N 1
ATOM 1275 C CA . ALA A 1 167 ? -6.357 8.678 -1.382 1.00 92.88 167 ALA A CA 1
ATOM 1276 C C . ALA A 1 167 ? -7.557 7.807 -0.962 1.00 92.88 167 ALA A C 1
ATOM 1278 O O . ALA A 1 167 ? -8.390 7.443 -1.791 1.00 92.88 167 ALA A O 1
ATOM 1279 N N . LEU A 1 168 ? -7.666 7.466 0.326 1.00 91.44 168 LEU A N 1
ATOM 1280 C CA . LEU A 1 168 ? -8.803 6.699 0.845 1.00 91.44 168 LEU A CA 1
ATOM 1281 C C . LEU A 1 168 ? -10.088 7.529 0.915 1.00 91.44 168 LEU A C 1
ATOM 1283 O O . LEU A 1 168 ? -11.171 6.978 0.710 1.00 91.44 168 LEU A O 1
ATOM 1287 N N . ASN A 1 169 ? -9.984 8.823 1.218 1.00 91.38 169 ASN A N 1
ATOM 1288 C CA . ASN A 1 169 ? -11.131 9.727 1.220 1.00 91.38 169 ASN A CA 1
ATOM 1289 C C . ASN A 1 169 ? -11.646 9.961 -0.204 1.00 91.38 169 ASN A C 1
ATOM 1291 O O . ASN A 1 169 ? -12.856 9.914 -0.422 1.00 91.38 169 ASN A O 1
ATOM 1295 N N . ASP A 1 170 ? -10.745 10.141 -1.168 1.00 91.50 170 ASP A N 1
ATOM 1296 C CA . ASP A 1 170 ? -11.090 10.285 -2.583 1.00 91.50 170 ASP A CA 1
ATOM 1297 C C . ASP A 1 170 ? -11.784 9.026 -3.108 1.00 91.50 170 ASP A C 1
ATOM 1299 O O . ASP A 1 170 ? -12.893 9.110 -3.633 1.00 91.50 170 ASP A O 1
ATOM 1303 N N . ALA A 1 171 ? -11.211 7.844 -2.851 1.00 87.19 171 ALA A N 1
ATOM 1304 C CA . ALA A 1 171 ? -11.813 6.572 -3.251 1.00 87.19 171 ALA A CA 1
ATOM 1305 C C . ALA A 1 171 ? -13.210 6.355 -2.640 1.00 87.19 171 ALA A C 1
ATOM 1307 O O . ALA A 1 171 ? -14.110 5.834 -3.301 1.00 87.19 171 ALA A O 1
ATOM 1308 N N . LEU A 1 172 ? -13.415 6.766 -1.383 1.00 85.00 172 LEU A N 1
ATOM 1309 C CA . LEU A 1 172 ? -14.728 6.709 -0.741 1.00 85.00 172 LEU A CA 1
ATOM 1310 C C . LEU A 1 172 ? -15.725 7.666 -1.409 1.00 85.00 172 LEU A C 1
ATOM 1312 O O . LEU A 1 172 ? -16.872 7.288 -1.649 1.00 85.00 172 LEU A O 1
ATOM 1316 N N . ASN A 1 173 ? -15.300 8.896 -1.700 1.00 88.19 173 ASN A N 1
ATOM 1317 C CA . ASN A 1 173 ? -16.145 9.898 -2.344 1.00 88.19 173 ASN A CA 1
ATOM 1318 C C . ASN A 1 173 ? -16.557 9.472 -3.757 1.00 88.19 173 ASN A C 1
ATOM 1320 O O . ASN A 1 173 ? -17.714 9.664 -4.134 1.00 88.19 173 ASN A O 1
ATOM 1324 N N . ASP A 1 174 ? -15.645 8.868 -4.516 1.00 88.31 174 ASP A N 1
ATOM 1325 C CA . ASP A 1 174 ? -15.931 8.362 -5.857 1.00 88.31 174 ASP A CA 1
ATOM 1326 C C . ASP A 1 174 ? -16.919 7.190 -5.814 1.00 88.31 174 ASP A C 1
ATOM 1328 O O . ASP A 1 174 ? -17.935 7.226 -6.510 1.00 88.31 174 ASP A O 1
ATOM 1332 N N . ALA A 1 175 ? -16.729 6.225 -4.907 1.00 80.88 175 ALA A N 1
ATOM 1333 C CA . ALA A 1 175 ? -17.671 5.116 -4.726 1.00 80.88 175 ALA A CA 1
ATOM 1334 C C . ALA A 1 175 ? -19.086 5.593 -4.336 1.00 80.88 175 ALA A C 1
ATOM 1336 O O . ALA A 1 175 ? -20.093 5.054 -4.803 1.00 80.88 175 ALA A O 1
ATOM 1337 N N . LEU A 1 176 ? -19.188 6.630 -3.496 1.00 80.31 176 LEU A N 1
ATOM 1338 C CA . LEU A 1 176 ? -20.476 7.228 -3.134 1.00 80.31 176 LEU A CA 1
ATOM 1339 C C . LEU A 1 176 ? -21.149 7.915 -4.329 1.00 80.31 176 LEU A C 1
ATOM 1341 O O . LEU A 1 176 ? -22.361 7.785 -4.492 1.00 80.31 176 LEU A O 1
ATOM 1345 N N . ARG A 1 177 ? -20.386 8.615 -5.176 1.00 88.19 177 ARG A N 1
ATOM 1346 C CA . ARG A 1 177 ? -20.914 9.252 -6.395 1.00 88.19 177 ARG A CA 1
ATOM 1347 C C . ARG A 1 177 ? -21.449 8.224 -7.386 1.00 88.19 177 ARG A C 1
ATOM 1349 O O . ARG A 1 177 ? -22.532 8.431 -7.921 1.00 88.19 177 ARG A O 1
ATOM 1356 N N . GLU A 1 178 ? -20.734 7.119 -7.579 1.00 86.94 178 GLU A N 1
ATOM 1357 C CA . GLU A 1 178 ? -21.161 6.021 -8.457 1.00 86.94 178 GLU A CA 1
ATOM 1358 C C . GLU A 1 178 ? -22.430 5.313 -7.964 1.00 86.94 178 GLU A C 1
ATOM 1360 O O . GLU A 1 178 ? -23.159 4.746 -8.765 1.00 86.94 178 GLU A O 1
ATOM 1365 N N . THR A 1 179 ? -22.721 5.355 -6.660 1.00 79.75 179 THR A N 1
ATOM 1366 C CA . THR A 1 179 ? -23.919 4.714 -6.085 1.00 79.75 179 THR A CA 1
ATOM 1367 C C . THR A 1 179 ? -25.171 5.604 -6.167 1.00 79.75 179 THR A C 1
ATOM 1369 O O . THR A 1 179 ? -26.291 5.116 -6.024 1.00 79.75 179 THR A O 1
ATOM 1372 N N . ILE A 1 180 ? -24.997 6.918 -6.344 1.00 73.75 180 ILE A N 1
ATOM 1373 C CA . ILE A 1 180 ? -26.089 7.910 -6.376 1.00 73.75 180 ILE A CA 1
ATOM 1374 C C . ILE A 1 180 ? -26.563 8.198 -7.817 1.00 73.75 180 ILE A C 1
ATOM 1376 O O . ILE A 1 180 ? -27.650 8.751 -7.997 1.00 73.75 180 ILE A O 1
ATOM 1380 N N . LEU A 1 181 ? -25.774 7.818 -8.827 1.00 59.25 181 LEU A N 1
ATOM 1381 C CA . LEU A 1 181 ? -26.080 7.949 -10.258 1.00 59.25 181 LEU A CA 1
ATOM 1382 C C . LEU A 1 181 ? -26.629 6.641 -10.840 1.00 59.25 181 LEU A C 1
ATOM 1384 O O . LEU A 1 181 ? -27.502 6.743 -11.733 1.00 59.25 181 LEU A O 1
#

pLDDT: mean 91.8, std 7.45, range [59.25, 98.38]

Sequence (181 aa):
MTARTALAESLALAARFARTRRMYGTTVAELPHARALLAGAYTDLLIVDAVTARTIEDAARRQVTARCVREAMRDLSVLLGARGYLRDGEYAPYSAWLRALPDLLDREDAPQDHLLALASRACADHWAADPVRLPACLHRLGERRTGRGAPLPEPLTDALTDALTDALNDALNDALRETIL